Protein AF-0000000083258224 (afdb_homodimer)

Organism: NCBI:txid94136

Secondary structure (DSSP, 8-state):
-EEEE--GGGHHHHHHHHHHHHHH-SS-SSPTTTS---HHHHHHHHHHHHT-TT-EEEEEEETTEEEEEEEEEE-SSGGGTTEEEEEEEE-GGGTTSSHHHHHHHHHHHHHHHTT--EEEEEEETT-HHHHHHHHHTT-EEEEEEEEEEEETTEEEEEEEEEEE-/-EEEE--GGGHHHHHHHHHHHHHH-SS-SSPTTTS---HHHHHHHHHHHHT-TT-EEEEEEETTEEEEEEEEEE-SSGGGTTEEEEEEEE-GGGTTSSHHHHHHHHHHHHHHHTT--EEEEEEETT-HHHHHHHHHTT-EEEEEEEEEEEETTEEEEEEEEEEE-

Solvent-accessible surface area (backbone atoms only — not comparable to full-atom values): 17456 Å² total; per-residue (Å²): 121,48,75,44,71,66,52,78,87,40,19,57,61,48,43,51,41,53,51,50,29,29,58,69,40,90,74,49,68,47,53,64,82,64,67,84,81,45,50,71,56,32,40,54,47,53,51,56,30,68,71,33,77,44,28,42,45,37,34,29,29,49,97,90,32,73,46,31,38,36,41,34,46,32,37,90,34,88,26,25,38,38,28,24,43,48,49,77,46,56,33,76,91,54,59,93,67,52,52,70,59,49,53,52,52,52,46,51,56,50,31,60,76,45,60,37,40,29,42,32,38,73,43,47,63,83,42,51,71,60,52,51,50,41,44,73,72,59,33,42,79,38,29,51,39,73,57,51,31,47,55,95,89,35,69,39,42,24,31,34,33,35,32,79,103,121,49,76,44,71,66,53,78,88,40,21,57,61,47,45,51,42,53,52,52,29,28,56,70,39,89,73,50,68,46,54,66,81,64,67,87,80,44,51,72,56,32,39,54,48,53,51,57,30,68,72,34,78,43,28,41,44,38,33,30,29,50,98,91,34,75,47,30,40,34,41,34,47,32,38,89,34,86,26,25,36,38,27,24,44,47,49,76,46,55,33,74,92,54,59,94,68,54,53,68,59,51,53,52,53,51,46,51,56,50,30,60,74,45,59,37,40,29,41,30,39,71,44,47,65,82,42,52,69,60,52,51,51,42,44,75,73,59,34,41,79,37,29,51,40,73,57,51,30,48,56,98,90,35,68,36,44,23,31,34,32,34,31,78,102

pLDDT: mean 95.84, std 4.37, range [76.38, 98.94]

Foldseek 3Di:
DDKDFDDLVCLVLVLVQVLQQQDVDQWDADHRPRDDRDSVVSSVVQVVQVVQLLWTKMFDDDPRHTFKIKTWAADDDPVTRLETEMDITGRPVCPPVCPLVVRVVVVVVSSVVSNRFKYKYKTFPPPVSVVVSCVVSAKDFPDKAWQPDQGPRDRTIITIIMHGD/DDKDFDDLVCLVLVLVQVLQQQDVDQWDADHRPRDDRDSVVSSVVQVVQVVQLLWTKMFDDDPNHTFKIKTWAADDDPVTRLETEMDITGRPVCPPVCPLVVRVVVVVVSSVVSNRFKYKYKTFPPPVSVVVSCVVSAKDFPDKAWQPDQGPRDRTIITIIMHGD

Radius of gyration: 20.53 Å; Cα contacts (8 Å, |Δi|>4): 657; chains: 2; bounding box: 42×62×48 Å

Structure (mmCIF, N/CA/C/O backbone):
data_AF-0000000083258224-model_v1
#
loop_
_entity.id
_entity.type
_entity.pdbx_description
1 polymer N-acetyltransferase
#
loop_
_atom_site.group_PDB
_atom_site.id
_atom_site.type_symbol
_atom_site.label_atom_id
_atom_site.label_alt_id
_atom_site.label_comp_id
_atom_site.label_asym_id
_atom_site.label_entity_id
_atom_site.label_seq_id
_atom_site.pdbx_PDB_ins_code
_atom_site.Cartn_x
_atom_site.Cartn_y
_atom_site.Cartn_z
_atom_site.occupancy
_atom_site.B_iso_or_equiv
_atom_site.auth_seq_id
_atom_site.auth_comp_id
_atom_site.auth_asym_id
_atom_site.auth_atom_id
_atom_site.pdbx_PDB_model_num
ATOM 1 N N . MET A 1 1 ? -7.789 28.359 14.516 1 90.31 1 MET A N 1
ATOM 2 C CA . MET A 1 1 ? -7.523 27.203 13.656 1 90.31 1 MET A CA 1
ATOM 3 C C . MET A 1 1 ? -8.828 26.578 13.164 1 90.31 1 MET A C 1
ATOM 5 O O . MET A 1 1 ? -9.734 26.328 13.961 1 90.31 1 MET A O 1
ATOM 9 N N . ASN A 1 2 ? -9.031 26.469 11.891 1 95.75 2 ASN A N 1
ATOM 10 C CA . ASN A 1 2 ? -10.203 25.875 11.258 1 95.75 2 ASN A CA 1
ATOM 11 C C . ASN A 1 2 ? -9.836 24.609 10.484 1 95.75 2 ASN A C 1
ATOM 13 O O . ASN A 1 2 ? -8.906 24.609 9.68 1 95.75 2 ASN A O 1
ATOM 17 N N . ILE A 1 3 ? -10.516 23.516 10.789 1 98.12 3 ILE A N 1
ATOM 18 C CA . ILE A 1 3 ? -10.32 22.266 10.062 1 98.12 3 ILE A CA 1
ATOM 19 C C . ILE A 1 3 ? -11.578 21.938 9.25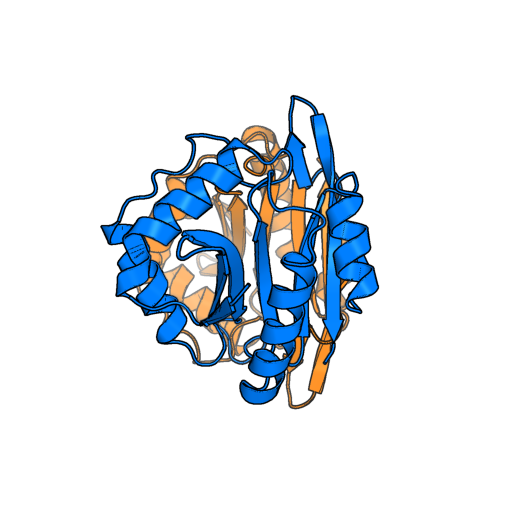 1 98.12 3 ILE A C 1
ATOM 21 O O . ILE A 1 3 ? -12.688 21.969 9.781 1 98.12 3 ILE A O 1
ATOM 25 N N . ARG A 1 4 ? -11.375 21.625 8.039 1 97.75 4 ARG A N 1
ATOM 26 C CA . ARG A 1 4 ? -12.5 21.359 7.145 1 97.75 4 ARG A CA 1
ATOM 27 C C . ARG A 1 4 ? -12.086 20.469 5.988 1 97.75 4 ARG A C 1
ATOM 29 O O . ARG A 1 4 ? -10.891 20.25 5.754 1 97.75 4 ARG A O 1
ATOM 36 N N . GLU A 1 5 ? -13.086 19.953 5.289 1 97.69 5 GLU A N 1
ATOM 37 C CA . GLU A 1 5 ? -12.828 19.25 4.035 1 97.69 5 GLU A CA 1
ATOM 38 C C . GLU A 1 5 ? -12.328 20.203 2.959 1 97.69 5 GLU A C 1
ATOM 40 O O . GLU A 1 5 ? -12.727 21.375 2.932 1 97.69 5 GLU A O 1
ATOM 45 N N . VAL A 1 6 ? -11.555 19.734 2.086 1 97.81 6 VAL A N 1
ATOM 46 C CA . VAL A 1 6 ? -10.945 20.516 1.013 1 97.81 6 VAL A CA 1
ATOM 47 C C . VAL A 1 6 ? -12.023 20.953 0.017 1 97.81 6 VAL A C 1
ATOM 49 O O . VAL A 1 6 ? -13.039 20.266 -0.142 1 97.81 6 VAL A O 1
ATOM 52 N N . HIS A 1 7 ? -11.844 22.094 -0.574 1 95.88 7 HIS A N 1
ATOM 53 C CA . HIS A 1 7 ? -12.617 22.547 -1.728 1 95.88 7 HIS A CA 1
ATOM 54 C C . HIS A 1 7 ? -11.75 22.594 -2.982 1 95.88 7 HIS A C 1
ATOM 56 O O . HIS A 1 7 ? -10.523 22.703 -2.893 1 95.88 7 HIS A O 1
ATOM 62 N N . LEU A 1 8 ? -12.43 22.516 -4.121 1 95.19 8 LEU A N 1
ATOM 63 C CA . LEU A 1 8 ? -11.688 22.594 -5.375 1 95.19 8 LEU A CA 1
ATOM 64 C C . LEU A 1 8 ? -10.891 23.891 -5.457 1 95.19 8 LEU A C 1
ATOM 66 O O . LEU A 1 8 ? -9.805 23.922 -6.039 1 95.19 8 LEU A O 1
ATOM 70 N N . SER A 1 9 ? -11.398 24.922 -4.871 1 95.06 9 SER A N 1
ATOM 71 C CA . SER A 1 9 ? -10.75 26.234 -4.906 1 95.06 9 SER A CA 1
ATOM 72 C C . SER A 1 9 ? -9.469 26.234 -4.078 1 95.06 9 SER A C 1
ATOM 74 O O . SER A 1 9 ? -8.664 27.156 -4.172 1 95.06 9 SER A O 1
ATOM 76 N N . ASP A 1 10 ? -9.227 25.156 -3.256 1 96.44 10 ASP A N 1
ATOM 77 C CA . ASP A 1 10 ? -8.031 25.062 -2.426 1 96.44 10 ASP A CA 1
ATOM 78 C C . ASP A 1 10 ? -6.863 24.469 -3.213 1 96.44 10 ASP A C 1
ATOM 80 O O . ASP A 1 10 ? -5.75 24.359 -2.695 1 96.44 10 ASP A O 1
ATOM 84 N N . ALA A 1 11 ? -7.07 24.094 -4.473 1 96.25 11 ALA A N 1
ATOM 85 C CA . ALA A 1 11 ? -6.129 23.266 -5.223 1 96.25 11 ALA A CA 1
ATOM 86 C C . ALA A 1 11 ? -4.742 23.891 -5.242 1 96.25 11 ALA A C 1
ATOM 88 O O . ALA A 1 11 ? -3.748 23.234 -4.934 1 96.25 11 ALA A O 1
ATOM 89 N N . LYS A 1 12 ? -4.656 25.156 -5.566 1 95.38 12 LYS A N 1
ATOM 90 C CA . LYS A 1 12 ? -3.365 25.828 -5.645 1 95.38 12 LYS A CA 1
ATOM 91 C C . LYS A 1 12 ? -2.693 25.891 -4.277 1 95.38 12 LYS A C 1
ATOM 93 O O . LYS A 1 12 ? -1.514 25.562 -4.145 1 95.38 12 LYS A O 1
ATOM 98 N N . ASP A 1 13 ? -3.41 26.297 -3.277 1 96.38 13 ASP A N 1
ATOM 99 C CA . ASP A 1 13 ? -2.867 26.422 -1.928 1 96.38 13 ASP A CA 1
ATOM 100 C C . ASP A 1 13 ? -2.455 25.062 -1.375 1 96.38 13 ASP A C 1
ATOM 102 O O . ASP A 1 13 ? -1.439 24.953 -0.685 1 96.38 13 ASP A O 1
ATOM 106 N N . LEU A 1 14 ? -3.254 24.094 -1.68 1 96.44 14 LEU A N 1
ATOM 107 C CA . LEU A 1 14 ? -2.93 22.75 -1.229 1 96.44 14 LEU A CA 1
ATOM 108 C C . LEU A 1 14 ? -1.657 22.25 -1.9 1 96.44 14 LEU A C 1
ATOM 110 O O . LEU A 1 14 ? -0.805 21.641 -1.248 1 96.44 14 LEU A O 1
ATOM 114 N N . SER A 1 15 ? -1.572 22.453 -3.24 1 94.62 15 SER A N 1
ATOM 115 C CA . SER A 1 15 ? -0.365 22.078 -3.963 1 94.62 15 SER A CA 1
ATOM 116 C C . SER A 1 15 ? 0.877 22.703 -3.336 1 94.62 15 SER A C 1
ATOM 118 O O . SER A 1 15 ? 1.877 22.016 -3.109 1 94.62 15 SER A O 1
ATOM 120 N N . THR A 1 16 ? 0.798 23.969 -3.008 1 94.19 16 THR A N 1
ATOM 121 C CA . THR A 1 16 ? 1.898 24.688 -2.377 1 94.19 16 THR A CA 1
ATOM 122 C C . THR A 1 16 ? 2.201 24.109 -0.997 1 94.19 16 THR A C 1
ATOM 124 O O . THR A 1 16 ? 3.365 23.906 -0.647 1 94.19 16 THR A O 1
ATOM 127 N N . LEU A 1 17 ? 1.201 23.891 -0.237 1 95.81 17 LEU A N 1
ATOM 128 C CA . LEU A 1 17 ? 1.355 23.344 1.106 1 95.81 17 LEU A CA 1
ATOM 129 C C . LEU A 1 17 ? 2.064 22 1.065 1 95.81 17 LEU A C 1
ATOM 131 O O . LEU A 1 17 ? 3.018 21.766 1.813 1 95.81 17 LEU A O 1
ATOM 135 N N . ILE A 1 18 ? 1.627 21.078 0.221 1 95.12 18 ILE A N 1
ATOM 136 C CA . ILE A 1 18 ? 2.205 19.75 0.118 1 95.12 18 ILE A CA 1
ATOM 137 C C . ILE A 1 18 ? 3.682 19.844 -0.257 1 95.12 18 ILE A C 1
ATOM 139 O O . ILE A 1 18 ? 4.527 19.172 0.334 1 95.12 18 ILE A O 1
ATOM 143 N N . GLN A 1 19 ? 3.959 20.703 -1.173 1 93.38 19 GLN A N 1
ATOM 144 C CA . GLN A 1 19 ? 5.344 20.906 -1.582 1 93.38 19 GLN A CA 1
ATOM 145 C C . GLN A 1 19 ? 6.188 21.422 -0.416 1 93.38 19 GLN A C 1
ATOM 147 O O . GLN A 1 19 ? 7.301 20.938 -0.198 1 93.38 19 GLN A O 1
ATOM 152 N N . LEU A 1 20 ? 5.703 22.359 0.305 1 93.81 20 LEU A N 1
ATOM 153 C CA . LEU A 1 20 ? 6.43 22.938 1.429 1 93.81 20 LEU A CA 1
ATOM 154 C C . LEU A 1 20 ? 6.637 21.906 2.535 1 93.81 20 LEU A C 1
ATOM 156 O O . LEU A 1 20 ? 7.699 21.875 3.158 1 93.81 20 LEU A O 1
ATOM 160 N N . VAL A 1 21 ? 5.652 21.156 2.76 1 94.88 21 VAL A N 1
ATOM 161 C CA . VAL A 1 21 ? 5.758 20.109 3.766 1 94.88 21 VAL A CA 1
ATOM 162 C C . VAL A 1 21 ? 6.812 19.094 3.34 1 94.88 21 VAL A C 1
ATOM 164 O O . VAL A 1 21 ? 7.668 18.703 4.141 1 94.88 21 VAL A O 1
ATOM 167 N N . ASP A 1 22 ? 6.77 18.625 2.074 1 91.94 22 ASP A N 1
ATOM 168 C CA . ASP A 1 22 ? 7.773 17.703 1.553 1 91.94 22 ASP A CA 1
ATOM 169 C C . ASP A 1 22 ? 9.18 18.281 1.724 1 91.94 22 ASP A C 1
ATOM 171 O O . ASP A 1 22 ? 10.117 17.547 2.074 1 91.94 22 ASP A O 1
ATOM 175 N N . GLU A 1 23 ? 9.305 19.516 1.54 1 90.62 23 GLU A N 1
ATOM 176 C CA . GLU A 1 23 ? 10.609 20.172 1.566 1 90.62 23 GLU A CA 1
ATOM 177 C C . GLU A 1 23 ? 11.117 20.328 2.996 1 90.62 23 GLU A C 1
ATOM 179 O O . GLU A 1 23 ? 12.32 20.297 3.242 1 90.62 23 GLU A O 1
ATOM 184 N N . SER A 1 24 ? 10.227 20.453 3.846 1 89.06 24 SER A N 1
ATOM 185 C CA . SER A 1 24 ? 10.648 20.812 5.195 1 89.06 24 SER A CA 1
ATOM 186 C C . SER A 1 24 ? 10.602 19.609 6.129 1 89.06 24 SER A C 1
ATOM 188 O O . SER A 1 24 ? 11.023 19.688 7.281 1 89.06 24 SER A O 1
ATOM 190 N N . SER A 1 25 ? 10.07 18.578 5.672 1 87.69 25 SER A N 1
ATOM 191 C CA . SER A 1 25 ? 9.93 17.391 6.52 1 87.69 25 SER A CA 1
ATOM 192 C C . SER A 1 25 ? 11 16.359 6.195 1 87.69 25 SER A C 1
ATOM 194 O O . SER A 1 25 ? 11.266 16.078 5.027 1 87.69 25 SER A O 1
ATOM 196 N N . GLU A 1 26 ? 11.539 15.758 7.238 1 88.94 26 GLU A N 1
ATOM 197 C CA . GLU A 1 26 ? 12.578 14.742 7.102 1 88.94 26 GLU A CA 1
ATOM 198 C C . GLU A 1 26 ? 11.984 13.375 6.777 1 88.94 26 GLU A C 1
ATOM 200 O O . GLU A 1 26 ? 12.648 12.523 6.188 1 88.94 26 GLU A O 1
ATOM 205 N N . TYR A 1 27 ? 10.742 13.203 7.051 1 92.06 27 TYR A N 1
ATOM 206 C CA . TYR A 1 27 ? 10.258 11.828 7.098 1 92.06 27 TYR A CA 1
ATOM 207 C C . TYR A 1 27 ? 9.172 11.594 6.055 1 92.06 27 TYR A C 1
ATOM 209 O O . TYR A 1 27 ? 8.594 10.508 5.984 1 92.06 27 TYR A O 1
ATOM 217 N N . MET A 1 28 ? 8.938 12.641 5.266 1 94.06 28 MET A N 1
ATOM 218 C CA . MET A 1 28 ? 7.969 12.422 4.199 1 94.06 28 MET A CA 1
ATOM 219 C C . MET A 1 28 ? 8.539 11.5 3.125 1 94.06 28 MET 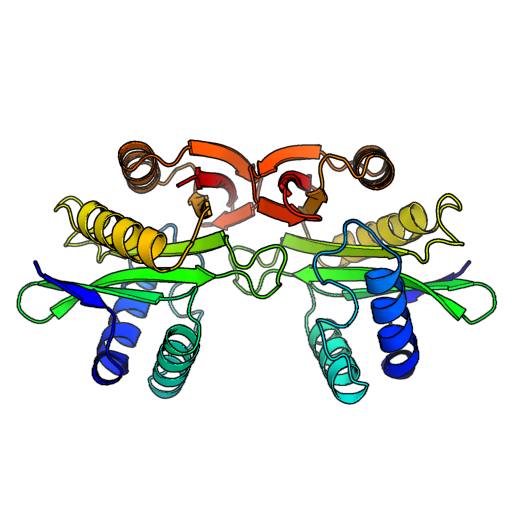A C 1
ATOM 221 O O . MET A 1 28 ? 9.758 11.406 2.961 1 94.06 28 MET A O 1
ATOM 225 N N . LEU A 1 29 ? 7.711 10.867 2.369 1 95.38 29 LEU A N 1
ATOM 226 C CA . LEU A 1 29 ? 8.102 9.867 1.384 1 95.38 29 LEU A CA 1
ATOM 227 C C . LEU A 1 29 ? 8.883 10.508 0.238 1 95.38 29 LEU A C 1
ATOM 229 O O . LEU A 1 29 ? 9.914 9.984 -0.188 1 95.38 29 LEU A O 1
ATOM 233 N N . TRP A 1 30 ? 8.359 11.617 -0.26 1 94.25 30 TRP A N 1
ATOM 234 C CA . TRP A 1 30 ? 8.938 12.258 -1.437 1 94.25 30 TRP A CA 1
ATOM 235 C C . TRP A 1 30 ? 10.031 13.242 -1.037 1 94.25 30 TRP A C 1
ATOM 237 O O . TRP A 1 30 ? 9.828 14.078 -0.157 1 94.25 30 TRP A O 1
ATOM 247 N N . GLU A 1 31 ? 11.086 13.148 -1.697 1 92.25 31 GLU A N 1
ATOM 248 C CA . GLU A 1 31 ? 12.148 14.117 -1.474 1 92.25 31 GLU A CA 1
ATOM 249 C C . GLU A 1 31 ? 11.805 15.469 -2.105 1 92.25 31 GLU A C 1
ATOM 251 O O . GLU A 1 31 ? 11.008 15.531 -3.043 1 92.25 31 GLU A O 1
ATOM 256 N N . PRO A 1 32 ? 12.453 16.484 -1.53 1 87.25 32 PRO A N 1
ATOM 257 C CA . PRO A 1 32 ? 12.211 17.797 -2.123 1 87.25 32 PRO A CA 1
ATOM 258 C C . PRO A 1 32 ? 12.453 17.828 -3.629 1 87.25 32 PRO A C 1
ATOM 260 O O . PRO A 1 32 ? 13.492 17.344 -4.098 1 87.25 32 PRO A O 1
ATOM 263 N N . GLY A 1 33 ? 11.438 18.297 -4.336 1 85.56 33 GLY A N 1
ATOM 264 C CA . GLY A 1 33 ? 11.602 18.484 -5.77 1 85.56 33 GLY A CA 1
ATOM 265 C C . GLY A 1 33 ? 11.367 17.219 -6.562 1 85.56 33 GLY A C 1
ATOM 266 O O . GLY A 1 33 ? 11.414 17.234 -7.793 1 85.56 33 GLY A O 1
ATOM 267 N N . GLU A 1 34 ? 11.148 16.172 -5.902 1 90.12 34 GLU A N 1
ATOM 268 C CA . GLU A 1 34 ? 11 14.891 -6.594 1 90.12 34 GLU A CA 1
ATOM 269 C C . GLU A 1 34 ? 9.688 14.836 -7.379 1 90.12 34 GLU A C 1
ATOM 271 O O . GLU A 1 34 ? 9.672 14.422 -8.539 1 90.12 34 GLU A O 1
ATOM 276 N N . ARG A 1 35 ? 8.633 15.195 -6.66 1 83.06 35 ARG A N 1
ATOM 277 C CA . ARG A 1 35 ? 7.34 15.156 -7.336 1 83.06 35 ARG A CA 1
ATOM 278 C C . ARG A 1 35 ? 7.004 16.5 -7.961 1 83.06 35 ARG A C 1
ATOM 280 O O . ARG A 1 35 ? 7.289 17.547 -7.375 1 83.06 35 ARG A O 1
ATOM 287 N N . LYS A 1 36 ? 6.629 16.406 -9.242 1 76.5 36 LYS A N 1
ATOM 288 C CA . LYS A 1 36 ? 6.121 17.625 -9.875 1 76.5 36 LYS A CA 1
ATOM 289 C C . LYS A 1 36 ? 4.641 17.828 -9.57 1 76.5 36 LYS A C 1
ATOM 291 O O . LYS A 1 36 ? 3.787 17.141 -10.133 1 76.5 36 LYS A O 1
ATOM 296 N N . ILE A 1 37 ? 4.41 18.672 -8.609 1 77.81 37 ILE A N 1
ATOM 297 C CA . ILE A 1 37 ? 3.023 18.953 -8.25 1 77.81 37 ILE A CA 1
ATOM 298 C C . ILE A 1 37 ? 2.541 20.203 -8.977 1 77.81 37 ILE A C 1
ATOM 300 O O . ILE A 1 37 ? 3.162 21.266 -8.867 1 77.81 37 ILE A O 1
ATOM 304 N N . SER A 1 38 ? 1.645 19.953 -9.945 1 79.06 38 SER A N 1
ATOM 305 C CA . SER A 1 38 ? 1.024 21.078 -10.625 1 79.06 38 SER A CA 1
ATOM 306 C C . SER A 1 38 ? -0.42 21.281 -10.18 1 79.06 38 SER A C 1
ATOM 308 O O . SER A 1 38 ? -1.033 20.359 -9.633 1 79.06 38 SER A O 1
ATOM 310 N N . GLN A 1 39 ? -0.851 22.453 -10.375 1 80.69 39 G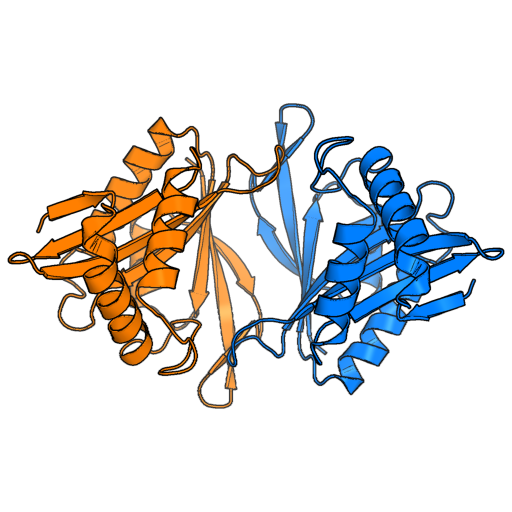LN A N 1
ATOM 311 C CA . GLN A 1 39 ? -2.223 22.781 -10 1 80.69 39 GLN A CA 1
ATOM 312 C C . GLN A 1 39 ? -3.217 21.844 -10.68 1 80.69 39 GLN A C 1
ATOM 314 O O . GLN A 1 39 ? -4.168 21.375 -10.055 1 80.69 39 GLN A O 1
ATOM 319 N N . ASP A 1 40 ? -3.047 21.609 -11.969 1 81.31 40 ASP A N 1
ATOM 320 C CA . ASP A 1 40 ? -3.947 20.734 -12.719 1 81.31 40 ASP A CA 1
ATOM 321 C C . ASP A 1 40 ? -3.963 19.328 -12.125 1 81.31 40 ASP A C 1
ATOM 323 O O . ASP A 1 40 ? -5.027 18.734 -11.945 1 81.31 40 ASP A O 1
ATOM 327 N N . HIS A 1 41 ? -2.932 18.938 -11.703 1 85.19 41 HIS A N 1
ATOM 328 C CA . HIS A 1 41 ? -2.814 17.609 -11.086 1 85.19 41 HIS A CA 1
ATOM 329 C C . HIS A 1 41 ? -3.5 17.578 -9.727 1 85.19 41 HIS A C 1
ATOM 331 O O . HIS A 1 41 ? -4.168 16.609 -9.383 1 85.19 41 HIS A O 1
ATOM 337 N N . GLN A 1 42 ? -3.365 18.703 -9.133 1 87.06 42 GLN A N 1
ATOM 338 C CA . GLN A 1 42 ? -3.953 18.781 -7.797 1 87.06 42 GLN A CA 1
ATOM 339 C C . GLN A 1 42 ? -5.477 18.844 -7.867 1 87.06 42 GLN A C 1
ATOM 341 O O . GLN A 1 42 ? -6.168 18.281 -7.016 1 87.06 42 GLN A O 1
ATOM 346 N N . GLU A 1 43 ? -5.977 19.547 -8.797 1 90.88 43 GLU A N 1
ATOM 347 C CA . GLU A 1 43 ? -7.422 19.594 -8.992 1 90.88 43 GLU A CA 1
ATOM 348 C C . GLU A 1 43 ? -7.973 18.188 -9.273 1 90.88 43 GLU A C 1
ATOM 350 O O . GLU A 1 43 ? -8.992 17.797 -8.703 1 90.88 43 GLU A O 1
ATOM 355 N N . LYS A 1 44 ? -7.324 17.516 -10.117 1 91.94 44 LYS A N 1
ATOM 356 C CA . LYS A 1 44 ? -7.746 16.156 -10.445 1 91.94 44 LYS A CA 1
ATOM 357 C C . LYS A 1 44 ? -7.664 15.25 -9.227 1 91.94 44 LYS A C 1
ATOM 359 O O . LYS A 1 44 ? -8.523 14.383 -9.031 1 91.94 44 LYS A O 1
ATOM 364 N N . MET A 1 45 ? -6.652 15.523 -8.492 1 92.38 45 MET A N 1
ATOM 365 C CA . MET A 1 45 ? -6.512 14.758 -7.258 1 92.38 45 MET A CA 1
ATOM 366 C C . MET A 1 45 ? -7.684 15.016 -6.316 1 92.38 45 MET A C 1
ATOM 368 O O . MET A 1 45 ? -8.32 14.07 -5.844 1 92.38 45 MET A O 1
ATOM 372 N N . ILE A 1 46 ? -7.945 16.281 -6.09 1 95.19 46 ILE A N 1
ATOM 373 C CA . ILE A 1 46 ? -9.039 16.641 -5.199 1 95.19 46 ILE A CA 1
ATOM 374 C C . ILE A 1 46 ? -10.344 16.031 -5.703 1 95.19 46 ILE A C 1
ATOM 376 O O . ILE A 1 46 ? -11.094 15.438 -4.93 1 95.19 46 ILE A O 1
ATOM 380 N N . GLU A 1 47 ? -10.57 16.094 -6.965 1 94.94 47 GLU A N 1
ATOM 381 C CA . GLU A 1 47 ? -11.789 15.539 -7.555 1 94.94 47 GLU A CA 1
ATOM 382 C C . GLU A 1 47 ? -11.875 14.031 -7.328 1 94.94 47 GLU A C 1
ATOM 384 O O . GLU A 1 47 ? -12.938 13.516 -6.98 1 94.94 47 GLU A O 1
ATOM 389 N N . SER A 1 48 ? -10.789 13.414 -7.555 1 95.38 48 SER A N 1
ATOM 390 C CA . SER A 1 48 ? -10.766 11.969 -7.402 1 95.38 48 SER A CA 1
ATOM 391 C C . SER A 1 48 ? -11.078 11.555 -5.969 1 95.38 48 SER A C 1
ATOM 393 O O . SER A 1 48 ? -11.727 10.531 -5.742 1 95.38 48 SER A O 1
ATOM 395 N N . PHE A 1 49 ? -10.586 12.266 -5.062 1 96 49 PHE A N 1
ATOM 396 C CA . PHE A 1 49 ? -10.867 11.984 -3.658 1 96 49 PHE A CA 1
ATOM 397 C C . PHE A 1 49 ? -12.336 12.242 -3.338 1 96 49 PHE A C 1
ATOM 399 O O . PHE A 1 49 ? -12.984 11.43 -2.67 1 96 49 PHE A O 1
ATOM 406 N N . LEU A 1 50 ? -12.805 13.32 -3.791 1 91.38 50 LEU A N 1
ATOM 407 C CA . LEU A 1 50 ? -14.156 13.75 -3.453 1 91.38 50 LEU A CA 1
ATOM 408 C C . LEU A 1 50 ? -15.195 12.852 -4.121 1 91.38 50 LEU A C 1
ATOM 410 O O . LEU A 1 50 ? -16.344 12.805 -3.693 1 91.38 50 LEU A O 1
ATOM 414 N N . GLU A 1 51 ? -14.82 12.133 -5.125 1 94.19 51 GLU A N 1
ATOM 415 C CA . GLU A 1 51 ? -15.719 11.227 -5.84 1 94.19 51 GLU A CA 1
ATOM 416 C C . GLU A 1 51 ? -15.891 9.914 -5.09 1 94.19 51 GLU A C 1
ATOM 418 O O . GLU A 1 51 ? -16.812 9.141 -5.379 1 94.19 51 GLU A O 1
ATOM 423 N N . LYS A 1 52 ? -15.078 9.656 -4.199 1 95.94 52 LYS A N 1
ATOM 424 C CA . LYS A 1 52 ? -15.117 8.398 -3.457 1 95.94 52 LYS A CA 1
ATOM 425 C C . LYS A 1 52 ? -15.695 8.602 -2.061 1 95.94 52 LYS A C 1
ATOM 427 O O . LYS A 1 52 ? -15.203 9.438 -1.294 1 95.94 52 LYS A O 1
ATOM 432 N N . ALA A 1 53 ? -16.609 7.809 -1.74 1 96.69 53 ALA A N 1
ATOM 433 C CA . ALA A 1 53 ? -17.266 7.93 -0.445 1 96.69 53 ALA A CA 1
ATOM 434 C C . ALA A 1 53 ? -16.312 7.57 0.695 1 96.69 53 ALA A C 1
ATOM 436 O O . ALA A 1 53 ? -16.516 8.008 1.833 1 96.69 53 ALA A O 1
ATOM 437 N N . ASN A 1 54 ? -15.305 6.781 0.375 1 98.44 54 ASN A N 1
ATOM 438 C CA . ASN A 1 54 ? -14.422 6.293 1.429 1 98.44 54 ASN A CA 1
ATOM 439 C C . ASN A 1 54 ? -13.062 6.992 1.391 1 98.44 54 ASN A C 1
ATOM 441 O O . ASN A 1 54 ? -12.062 6.426 1.825 1 98.44 54 ASN A O 1
ATOM 445 N N . SER A 1 55 ? -12.992 8.148 0.831 1 98.69 55 SER A N 1
ATOM 446 C CA . SER A 1 55 ? -11.781 8.969 0.785 1 98.69 55 SER A CA 1
ATOM 447 C C . SER A 1 55 ? -12.094 10.438 1.063 1 98.69 55 SER A C 1
ATOM 449 O O . SER A 1 55 ? -13.219 10.891 0.83 1 98.69 55 SER A O 1
ATOM 451 N N . THR A 1 56 ? -11.078 11.141 1.556 1 98.5 56 THR A N 1
ATOM 452 C CA . THR A 1 56 ? -11.281 12.562 1.799 1 98.5 56 THR A CA 1
ATOM 453 C C . THR A 1 56 ? -9.945 13.289 1.939 1 98.5 56 THR A C 1
ATOM 455 O O . THR A 1 56 ? -8.906 12.648 2.094 1 98.5 56 THR A O 1
ATOM 458 N N . ILE A 1 57 ? -10.031 14.547 1.829 1 98.69 57 ILE A N 1
ATOM 459 C CA . ILE A 1 57 ? -8.938 15.469 2.141 1 98.69 57 ILE A CA 1
ATOM 460 C C . ILE A 1 57 ? -9.414 16.5 3.152 1 98.69 57 ILE A C 1
ATOM 462 O O . ILE A 1 57 ? -10.383 17.234 2.904 1 98.69 57 ILE A O 1
ATOM 466 N N . LEU A 1 58 ? -8.742 16.516 4.238 1 98.75 58 LEU A N 1
ATOM 467 C CA . LEU A 1 58 ? -8.969 17.562 5.242 1 98.75 58 LEU A CA 1
ATOM 468 C C . LEU A 1 58 ? -7.828 18.562 5.258 1 98.75 58 LEU A C 1
ATOM 470 O O . LEU A 1 58 ? -6.664 18.188 5.082 1 98.75 58 LEU A O 1
ATOM 474 N N . VAL A 1 59 ? -8.203 19.828 5.527 1 98.69 59 VAL A N 1
ATOM 475 C CA . VAL A 1 59 ? -7.18 20.875 5.609 1 98.69 59 VAL A CA 1
ATOM 476 C C . VAL A 1 59 ? -7.367 21.688 6.891 1 98.69 59 VAL A C 1
ATOM 478 O O . VAL A 1 59 ? -8.484 21.812 7.395 1 98.69 59 VAL A O 1
ATOM 481 N N . ALA A 1 60 ? -6.262 22.094 7.43 1 98.69 60 ALA A N 1
ATOM 482 C CA . ALA A 1 60 ? -6.23 23 8.562 1 98.69 60 ALA A CA 1
ATOM 483 C C . ALA A 1 60 ? -5.805 24.406 8.133 1 98.69 60 ALA A C 1
ATOM 485 O O . ALA A 1 60 ? -4.801 24.562 7.434 1 98.69 60 ALA A O 1
ATOM 486 N N . GLU A 1 61 ? -6.531 25.359 8.555 1 97.81 61 GLU A N 1
ATOM 487 C CA . GLU A 1 61 ? -6.293 26.75 8.195 1 97.81 61 GLU A CA 1
ATOM 488 C C . GLU A 1 61 ? -6.059 27.609 9.438 1 97.81 61 GLU A C 1
ATOM 490 O O . GLU A 1 61 ? -6.766 27.469 10.438 1 97.81 61 GLU A O 1
ATOM 495 N N . VAL A 1 62 ? -5.004 28.406 9.383 1 96.56 62 VAL A N 1
ATOM 496 C CA . VAL A 1 62 ? -4.715 29.422 10.375 1 96.56 62 VAL A CA 1
ATOM 497 C C . VAL A 1 62 ? -4.531 30.781 9.688 1 96.56 62 VAL A C 1
ATOM 499 O O . VAL A 1 62 ? -3.699 30.906 8.781 1 96.56 62 VAL A O 1
ATOM 502 N N . ASP A 1 63 ? -5.301 31.812 10.086 1 94.75 63 ASP A N 1
ATOM 503 C CA . ASP A 1 63 ? -5.23 33.156 9.5 1 94.75 63 ASP A CA 1
ATOM 504 C C . ASP A 1 63 ? -5.363 33.094 7.98 1 94.75 63 ASP A C 1
ATOM 506 O O . ASP A 1 63 ? -4.531 33.656 7.258 1 94.75 63 ASP A O 1
ATOM 510 N N . ASP A 1 64 ? -6.215 32.219 7.434 1 93.19 64 ASP A N 1
ATOM 511 C CA . ASP A 1 64 ? -6.613 32.094 6.035 1 93.19 64 ASP A CA 1
ATOM 512 C C . ASP A 1 64 ? -5.5 31.453 5.203 1 93.19 64 ASP A C 1
ATOM 514 O O . ASP A 1 64 ? -5.453 31.625 3.984 1 93.19 64 ASP A O 1
ATOM 518 N N . GLU A 1 65 ? -4.668 30.812 5.902 1 96.31 65 GLU A N 1
ATOM 519 C CA . GLU A 1 65 ? -3.605 30.078 5.23 1 96.31 65 GLU A CA 1
ATOM 520 C C . GLU A 1 65 ? -3.672 28.594 5.574 1 96.31 65 GLU A C 1
ATOM 522 O O . GLU A 1 65 ? -3.877 28.219 6.734 1 96.31 65 GLU A O 1
ATOM 527 N N . LEU A 1 66 ? -3.531 27.781 4.539 1 98.12 66 LEU A N 1
ATOM 528 C CA . LEU A 1 66 ? -3.449 26.344 4.805 1 98.12 66 LEU A CA 1
ATOM 529 C C . LEU A 1 66 ? -2.113 25.984 5.445 1 98.12 66 LEU A C 1
ATOM 531 O O . LEU A 1 66 ? -1.055 26.344 4.922 1 98.12 66 LEU A O 1
ATOM 535 N N . VAL A 1 67 ? -2.148 25.266 6.602 1 98.12 67 VAL A N 1
ATOM 536 C CA . VAL A 1 67 ? -0.908 25 7.324 1 98.12 67 VAL A CA 1
ATOM 537 C C . VAL A 1 67 ? -0.774 23.5 7.582 1 98.12 67 VAL A C 1
ATOM 539 O O . VAL A 1 67 ? 0.262 23.031 8.062 1 98.12 67 VAL A O 1
ATOM 542 N N . GLY A 1 68 ? -1.753 22.719 7.312 1 98.31 68 GLY A N 1
ATOM 543 C CA . GLY A 1 68 ? -1.748 21.266 7.453 1 98.31 68 GLY A CA 1
ATOM 544 C C . GLY A 1 68 ? -2.787 20.578 6.59 1 98.31 68 GLY A C 1
ATOM 545 O O . GLY A 1 68 ? -3.729 21.219 6.113 1 98.31 68 GLY A O 1
ATOM 546 N N . TYR A 1 69 ? -2.529 19.312 6.312 1 98.56 69 TYR A N 1
ATOM 547 C CA . TYR A 1 69 ? -3.475 18.531 5.535 1 98.56 69 TYR A CA 1
ATOM 548 C C . TYR A 1 69 ? -3.455 17.062 5.98 1 98.56 69 TYR A C 1
ATOM 550 O O . TYR A 1 69 ? -2.504 16.625 6.625 1 98.56 69 TYR A O 1
ATOM 558 N N . LEU A 1 70 ? -4.5 16.391 5.707 1 98.75 70 LEU A N 1
ATOM 559 C CA . LEU A 1 70 ? -4.625 14.953 5.895 1 98.75 70 LEU A CA 1
ATOM 560 C C . LEU A 1 70 ? -5.355 14.312 4.719 1 98.75 70 LEU A C 1
ATOM 562 O O . LEU A 1 70 ? -6.457 14.742 4.359 1 98.75 70 LEU A O 1
ATOM 566 N N . LEU A 1 71 ? -4.688 13.383 4.086 1 98.5 71 LEU A N 1
ATOM 567 C CA . LEU A 1 71 ? -5.32 12.539 3.072 1 98.5 71 LEU A CA 1
ATOM 568 C C . LEU A 1 71 ? -5.777 11.219 3.672 1 98.5 71 LEU A C 1
ATOM 570 O O . LEU A 1 71 ? -5.035 10.578 4.422 1 98.5 71 LEU A O 1
ATOM 574 N N . ALA A 1 72 ? -6.973 10.867 3.418 1 98.81 72 ALA A N 1
ATOM 575 C CA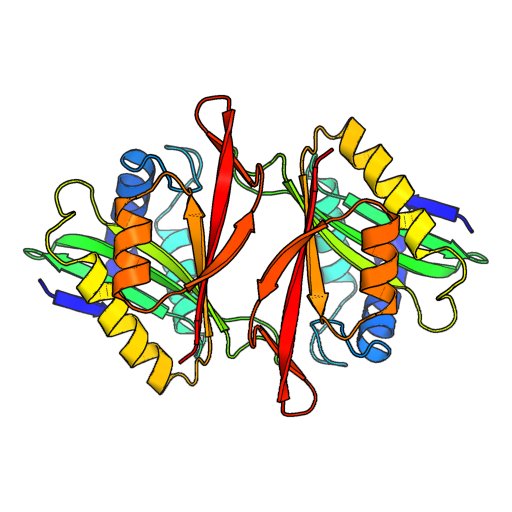 . ALA A 1 72 ? -7.473 9.523 3.674 1 98.81 72 ALA A CA 1
ATOM 576 C C . ALA A 1 72 ? -7.848 8.82 2.373 1 98.81 72 ALA A C 1
ATOM 578 O O . ALA A 1 72 ? -8.758 9.25 1.666 1 98.81 72 ALA A O 1
ATOM 579 N N . MET A 1 73 ? -7.164 7.797 2.072 1 98.56 73 MET A N 1
ATOM 580 C CA . MET A 1 73 ? -7.375 7.055 0.833 1 98.56 73 MET A CA 1
ATOM 581 C C . MET A 1 73 ? -8.023 5.703 1.11 1 98.56 73 MET A C 1
ATOM 583 O O . MET A 1 73 ? -7.371 4.789 1.614 1 98.56 73 MET A O 1
ATOM 587 N N . GLY A 1 74 ? -9.227 5.582 0.689 1 98.38 74 GLY A N 1
ATOM 588 C CA . GLY A 1 74 ? -9.969 4.352 0.915 1 98.38 74 GLY A CA 1
ATOM 589 C C . GLY A 1 74 ? -9.578 3.234 -0.033 1 98.38 74 GLY A C 1
ATOM 590 O O . GLY A 1 74 ? -9.133 3.49 -1.154 1 98.38 74 GLY A O 1
ATOM 591 N N . GLY A 1 75 ? -9.734 2.033 0.468 1 97.88 75 GLY A N 1
ATOM 592 C CA . GLY A 1 75 ? -9.492 0.876 -0.378 1 97.88 75 GLY A CA 1
ATOM 593 C C . GLY A 1 75 ? -10.344 0.867 -1.635 1 97.88 75 GLY A C 1
ATOM 594 O O . GLY A 1 75 ? -11.461 1.383 -1.638 1 97.88 75 GLY A O 1
ATOM 595 N N . ASN A 1 76 ? -9.805 0.231 -2.691 1 96.12 76 ASN A N 1
ATOM 596 C CA . ASN A 1 76 ? -10.461 0.296 -3.994 1 96.12 76 ASN A CA 1
ATOM 597 C C . ASN A 1 76 ? -11.273 -0.964 -4.281 1 96.12 76 ASN A C 1
ATOM 599 O O . ASN A 1 76 ? -12.023 -1.018 -5.258 1 96.12 76 ASN A O 1
ATOM 603 N N . ALA A 1 77 ? -11.125 -1.987 -3.51 1 96.94 77 ALA A N 1
ATOM 604 C CA . ALA A 1 77 ? -11.844 -3.248 -3.684 1 96.94 77 ALA A CA 1
ATOM 605 C C . ALA A 1 77 ? -12.953 -3.393 -2.646 1 96.94 77 ALA A C 1
ATOM 607 O O . ALA A 1 77 ? -12.914 -2.76 -1.59 1 96.94 77 ALA A O 1
ATOM 608 N N . ARG A 1 78 ? -13.945 -4.195 -2.949 1 96.75 78 ARG A N 1
ATOM 609 C CA . ARG A 1 78 ? -15.008 -4.48 -1.993 1 96.75 78 ARG A CA 1
ATOM 610 C C . ARG A 1 78 ? -14.438 -5.012 -0.681 1 96.75 78 ARG A C 1
ATOM 612 O O . ARG A 1 78 ? -14.938 -4.672 0.397 1 96.75 78 ARG A O 1
ATOM 619 N N . ARG A 1 79 ? -13.375 -5.73 -0.736 1 98 79 ARG A N 1
ATOM 620 C CA . ARG A 1 79 ? -12.82 -6.422 0.424 1 98 79 ARG A CA 1
ATOM 621 C C . ARG A 1 79 ? -12.023 -5.465 1.303 1 98 79 ARG A C 1
ATOM 623 O O . ARG A 1 79 ? -11.703 -5.789 2.447 1 98 79 ARG A O 1
ATOM 630 N N . ASN A 1 80 ? -11.672 -4.293 0.77 1 98.5 80 ASN A N 1
ATOM 631 C CA . ASN A 1 80 ? -10.883 -3.404 1.613 1 98.5 80 ASN A CA 1
ATOM 632 C C . ASN A 1 80 ? -11.445 -1.985 1.609 1 98.5 80 ASN A C 1
ATOM 634 O O . ASN A 1 80 ? -10.758 -1.043 2.01 1 98.5 80 ASN A O 1
ATOM 638 N N . LYS A 1 81 ? -12.656 -1.762 1.135 1 97.94 81 LYS A N 1
ATOM 639 C CA . LYS A 1 81 ? -13.266 -0.436 1.045 1 97.94 81 LYS A CA 1
ATOM 640 C C . LYS A 1 81 ? -13.508 0.154 2.432 1 97.94 81 LYS A C 1
ATOM 642 O O . LYS A 1 81 ? -13.711 1.362 2.57 1 97.94 81 LYS A O 1
ATOM 647 N N . HIS A 1 82 ? -13.516 -0.684 3.473 1 98.62 82 HIS A N 1
ATOM 648 C CA . HIS A 1 82 ? -13.75 -0.244 4.844 1 98.62 82 HIS A CA 1
ATOM 649 C C . HIS A 1 82 ? -12.469 0.31 5.465 1 98.62 82 HIS A C 1
ATOM 651 O O . HIS A 1 82 ? -12.484 0.774 6.609 1 98.62 82 HIS A O 1
ATOM 657 N N . SER A 1 83 ? -11.344 0.248 4.793 1 98.81 83 SER A N 1
ATOM 658 C CA . SER A 1 83 ? -10.047 0.696 5.281 1 98.81 83 SER A CA 1
ATOM 659 C C . SER A 1 83 ? -9.57 1.934 4.527 1 98.81 83 SER A C 1
ATOM 661 O O . SER A 1 83 ? -9.758 2.041 3.314 1 98.81 83 SER A O 1
ATOM 663 N N . ALA A 1 84 ? -8.945 2.869 5.219 1 98.88 84 ALA A N 1
ATOM 664 C CA . ALA A 1 84 ? -8.359 4.051 4.586 1 98.88 84 ALA A CA 1
ATOM 665 C C . ALA A 1 84 ? -6.926 4.273 5.055 1 98.88 84 ALA A C 1
ATOM 667 O O . ALA A 1 84 ? -6.641 4.219 6.254 1 98.88 84 ALA A O 1
ATOM 668 N N . TYR A 1 85 ? -6.031 4.438 4.164 1 98.88 85 TYR A N 1
ATOM 669 C CA . TYR A 1 85 ? -4.656 4.824 4.445 1 98.88 85 TYR A CA 1
ATOM 670 C C . TYR A 1 85 ? -4.531 6.34 4.574 1 98.88 85 TYR A C 1
ATOM 672 O O . TYR A 1 85 ? -5.074 7.086 3.754 1 98.88 85 TYR A O 1
ATOM 680 N N . ILE A 1 86 ? -3.82 6.812 5.555 1 98.75 86 ILE A N 1
ATOM 681 C CA . ILE A 1 86 ? -3.838 8.25 5.793 1 98.75 86 ILE A CA 1
ATOM 682 C C . ILE A 1 86 ? -2.426 8.812 5.66 1 98.75 86 ILE A C 1
ATOM 684 O O . ILE A 1 86 ? -1.446 8.125 5.961 1 98.75 86 ILE A O 1
ATOM 688 N N . VAL A 1 87 ? -2.303 9.984 5.219 1 98.38 87 VAL A N 1
ATOM 689 C CA . VAL A 1 87 ? -1.099 10.805 5.148 1 98.38 87 VAL A CA 1
ATOM 690 C C . VAL A 1 87 ? -1.354 12.156 5.82 1 98.38 87 VAL A C 1
ATOM 692 O O . VAL A 1 87 ? -2.357 12.812 5.543 1 98.38 87 VAL A O 1
ATOM 695 N N . LEU A 1 88 ? -0.517 12.5 6.688 1 98.31 88 LEU A N 1
ATOM 696 C CA . LEU A 1 88 ? -0.675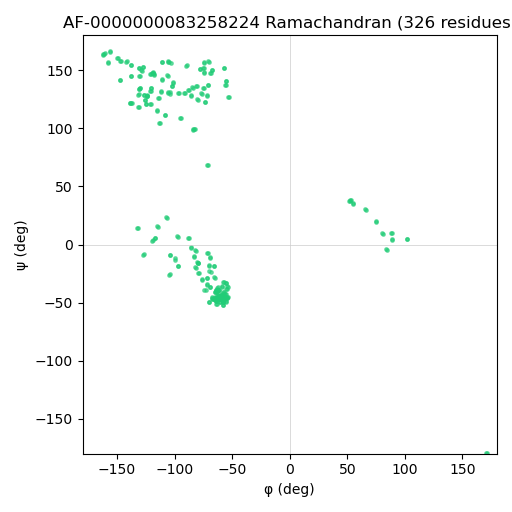 13.742 7.441 1 98.31 88 LEU A CA 1
ATOM 697 C C . LEU A 1 88 ? 0.561 14.625 7.301 1 98.31 88 LEU A C 1
ATOM 699 O O . LEU A 1 88 ? 1.689 14.141 7.426 1 98.31 88 LEU A O 1
ATOM 703 N N . GLY A 1 89 ? 0.338 15.859 6.93 1 97.62 89 GLY A N 1
ATOM 704 C CA . GLY A 1 89 ? 1.393 16.859 6.848 1 97.62 89 GLY A CA 1
ATOM 705 C C . GLY A 1 89 ? 1.037 18.156 7.539 1 97.62 89 GLY A C 1
ATOM 706 O O . GLY A 1 89 ? -0.088 18.641 7.414 1 97.62 89 GLY A O 1
ATOM 707 N N . VAL A 1 90 ? 1.937 18.656 8.305 1 97.44 90 VAL A N 1
ATOM 708 C CA . VAL A 1 90 ? 1.811 19.953 8.961 1 97.44 90 VAL A CA 1
ATOM 709 C C . VAL A 1 90 ? 3.07 20.781 8.719 1 97.44 90 VAL A C 1
ATOM 711 O O . VAL A 1 90 ? 4.188 20.281 8.828 1 97.44 90 VAL A O 1
ATOM 714 N N . LEU A 1 91 ? 2.879 21.984 8.383 1 96 91 LEU A N 1
ATOM 715 C CA . LEU A 1 91 ? 4.023 22.875 8.219 1 96 91 LEU A CA 1
ATOM 716 C C . LEU A 1 91 ? 4.875 22.906 9.484 1 96 91 LEU A C 1
ATOM 718 O O . LEU A 1 91 ? 4.344 22.953 10.594 1 96 91 LEU A O 1
ATOM 722 N N . GLN A 1 92 ? 6.148 22.938 9.305 1 93.06 92 GLN A N 1
ATOM 723 C CA . GLN A 1 92 ? 7.102 22.844 10.406 1 93.06 92 GLN A CA 1
ATOM 724 C C . GLN A 1 92 ? 6.844 23.906 11.461 1 93.06 92 GLN A C 1
ATOM 726 O O . GLN A 1 92 ? 6.836 23.625 12.656 1 93.06 92 GLN A O 1
ATOM 731 N N . GLY A 1 93 ? 6.578 25.094 11.102 1 92.62 93 GLY A N 1
ATOM 732 C CA . GLY A 1 93 ? 6.383 26.203 12.016 1 92.62 93 GLY A CA 1
ATOM 733 C C . GLY A 1 93 ? 5.086 26.109 12.797 1 92.62 93 GLY A C 1
ATOM 734 O O . GLY A 1 93 ? 4.887 26.844 13.766 1 92.62 93 GLY A O 1
ATOM 735 N N . TYR A 1 94 ? 4.234 25.203 12.508 1 94.31 94 TYR A N 1
ATOM 736 C CA . TYR A 1 94 ? 2.918 25.094 13.125 1 94.31 94 TYR A CA 1
ATOM 737 C C . TYR A 1 94 ? 2.785 23.781 13.898 1 94.31 94 TYR A C 1
ATOM 739 O O . TYR A 1 94 ? 1.709 23.469 14.414 1 94.31 94 TYR A O 1
ATOM 747 N N . ARG A 1 95 ? 3.854 23.047 13.992 1 92.44 95 ARG A N 1
ATOM 748 C CA . ARG A 1 95 ? 3.832 21.781 14.734 1 92.44 95 ARG A CA 1
ATOM 749 C C . ARG A 1 95 ? 3.83 22.031 16.234 1 92.44 95 ARG A C 1
ATOM 751 O O . ARG A 1 95 ? 4.312 23.062 16.703 1 92.44 95 ARG A O 1
ATOM 758 N N . GLY A 1 96 ? 3.244 21.078 16.906 1 91.25 96 GLY A N 1
ATOM 759 C CA . GLY A 1 96 ? 3.176 21.219 18.359 1 91.25 96 GLY A CA 1
ATOM 760 C C . GLY A 1 96 ? 2.057 22.125 18.828 1 91.25 96 GLY A C 1
ATOM 761 O O . GLY A 1 96 ? 1.982 22.484 20 1 91.25 96 GLY A O 1
ATOM 762 N N . HIS A 1 97 ? 1.191 22.5 17.906 1 92.75 97 HIS A N 1
ATOM 763 C CA . HIS A 1 97 ? 0.119 23.422 18.234 1 92.75 97 HIS A CA 1
ATOM 764 C C . HIS A 1 97 ? -1.247 22.766 18.109 1 92.75 97 HIS A C 1
ATOM 766 O O . HIS A 1 97 ? -2.262 23.453 17.953 1 92.75 97 HIS A O 1
ATOM 772 N N . GLY A 1 98 ? -1.258 21.469 18.047 1 96.12 98 GLY A N 1
ATOM 773 C CA . GLY A 1 98 ? -2.523 20.766 18.078 1 96.12 98 GLY A CA 1
ATOM 774 C C . GLY A 1 98 ? -3.135 20.562 16.703 1 96.12 98 GLY A C 1
ATOM 775 O O . GLY A 1 98 ? -4.23 20 16.594 1 96.12 98 GLY A O 1
ATOM 776 N N . ILE A 1 99 ? -2.473 20.938 15.68 1 97.44 99 ILE A N 1
ATOM 777 C CA . ILE A 1 99 ? -2.996 20.828 14.32 1 97.44 99 ILE A CA 1
ATOM 778 C C . ILE A 1 99 ? -3.172 19.359 13.953 1 97.44 99 ILE A C 1
ATOM 780 O O . ILE A 1 99 ? -4.219 18.969 13.438 1 97.44 99 ILE A O 1
ATOM 784 N N . GLY A 1 100 ? -2.119 18.547 14.242 1 98.12 100 GLY A N 1
ATOM 785 C CA . GLY A 1 100 ? -2.225 17.109 13.984 1 98.12 100 GLY A CA 1
ATOM 786 C C . GLY A 1 100 ? -3.389 16.469 14.703 1 98.12 100 GLY A C 1
ATOM 787 O O . GLY A 1 100 ? -4.164 15.719 14.094 1 98.12 100 GLY A O 1
ATOM 788 N N . THR A 1 101 ? -3.502 16.812 15.938 1 98.25 101 THR A N 1
ATOM 789 C CA . THR A 1 101 ? -4.598 16.297 16.75 1 98.25 101 THR A CA 1
ATOM 790 C C . THR A 1 101 ? -5.945 16.719 16.156 1 98.25 101 THR A C 1
ATOM 792 O O . THR A 1 101 ? -6.871 15.906 16.078 1 98.25 101 THR A O 1
ATOM 795 N N . GLY A 1 102 ? -6.039 17.969 15.797 1 98.44 102 GLY A N 1
ATOM 796 C CA . GLY A 1 102 ? -7.266 18.469 15.195 1 98.44 102 GLY A CA 1
ATOM 797 C C . GLY A 1 102 ? -7.637 17.734 13.906 1 98.44 102 GLY A C 1
ATOM 798 O O . GLY A 1 102 ? -8.797 17.359 13.711 1 98.44 102 GLY A O 1
ATOM 799 N N . LEU A 1 103 ? -6.688 17.547 13.008 1 98.81 103 LEU A N 1
ATOM 800 C CA . LEU A 1 103 ? -6.914 16.859 11.742 1 98.81 103 LEU A CA 1
ATOM 801 C C . LEU A 1 103 ? -7.359 15.414 11.977 1 98.81 103 LEU A C 1
ATOM 803 O O . LEU A 1 103 ? -8.32 14.953 11.359 1 98.81 103 LEU A O 1
ATOM 807 N N . LEU A 1 104 ? -6.715 14.742 12.883 1 98.81 104 LEU A N 1
ATOM 808 C CA . LEU A 1 104 ? -7.043 13.352 13.164 1 98.81 104 LEU A CA 1
ATOM 809 C C . LEU A 1 104 ? -8.406 13.234 13.828 1 98.81 104 LEU A C 1
ATOM 811 O O . LEU A 1 104 ? -9.141 12.273 13.586 1 98.81 104 LEU A O 1
ATOM 815 N N . SER A 1 105 ? -8.734 14.172 14.672 1 98.62 105 SER A N 1
ATOM 816 C CA . SER A 1 105 ? -10.055 14.172 15.289 1 98.62 105 SER A CA 1
ATOM 817 C C . SER A 1 105 ? -11.148 14.328 14.234 1 98.62 105 SER A C 1
ATOM 819 O O . SER A 1 105 ? -12.148 13.609 14.266 1 98.62 105 SER A O 1
ATOM 821 N N . GLU A 1 106 ? -10.969 15.25 13.375 1 98.62 106 GLU A N 1
ATOM 822 C CA . GLU A 1 106 ? -11.938 15.422 12.289 1 98.62 106 GLU A CA 1
ATOM 823 C C . GLU A 1 106 ? -11.992 14.188 11.398 1 98.62 106 GLU A C 1
ATOM 825 O O . GLU A 1 106 ? -13.055 13.812 10.906 1 98.62 106 GLU A O 1
ATOM 830 N N . LEU A 1 107 ? -10.844 13.594 11.133 1 98.81 107 LEU A N 1
ATOM 831 C CA . LEU A 1 107 ? -10.781 12.359 10.359 1 98.81 107 LEU A CA 1
ATOM 832 C C . LEU A 1 107 ? -11.672 11.281 10.977 1 98.81 107 LEU A C 1
ATOM 834 O O . LEU A 1 107 ? -12.398 10.586 10.266 1 98.81 107 LEU A O 1
ATOM 838 N N . GLU A 1 108 ? -11.602 11.117 12.258 1 98.38 108 GLU A N 1
ATOM 839 C CA . GLU A 1 108 ? -12.383 10.094 12.945 1 98.38 108 GLU A CA 1
ATOM 840 C C . GLU A 1 108 ? -13.883 10.352 12.805 1 98.38 108 GLU A C 1
ATOM 842 O O . GLU A 1 108 ? -14.664 9.414 12.633 1 98.38 108 GLU A O 1
ATOM 847 N N . ARG A 1 109 ? -14.258 11.57 12.906 1 97.81 109 ARG A N 1
ATOM 848 C CA . ARG A 1 109 ? -15.656 11.922 12.688 1 97.81 109 ARG A CA 1
ATOM 849 C C . ARG A 1 109 ? -16.109 11.547 11.281 1 97.81 109 ARG A C 1
ATOM 851 O O . ARG A 1 109 ? -17.156 10.93 11.094 1 97.81 109 ARG A O 1
ATOM 858 N N . TRP A 1 110 ? -15.312 11.961 10.328 1 98 110 TRP A N 1
ATOM 859 C CA . TRP A 1 110 ? -15.586 11.625 8.93 1 98 110 TRP A CA 1
ATOM 860 C C . TRP A 1 110 ? -15.664 10.117 8.742 1 98 110 TRP A C 1
ATOM 862 O O . TRP A 1 110 ? -16.562 9.609 8.07 1 98 110 TRP A O 1
ATOM 872 N N . ALA A 1 111 ? -14.641 9.414 9.312 1 98.5 111 ALA A N 1
ATOM 873 C CA . ALA A 1 111 ? -14.523 7.969 9.148 1 98.5 111 ALA A CA 1
ATOM 874 C C . ALA A 1 111 ? -15.781 7.254 9.648 1 98.5 111 ALA A C 1
ATOM 876 O O . ALA A 1 111 ? -16.25 6.297 9.023 1 98.5 111 ALA A O 1
ATOM 877 N N . THR A 1 112 ? -16.281 7.699 10.727 1 96.12 112 THR A N 1
ATOM 878 C CA . THR A 1 112 ? -17.484 7.109 11.305 1 96.12 112 THR A CA 1
ATOM 879 C C . THR A 1 112 ? -18.672 7.293 10.367 1 96.12 112 THR A C 1
ATOM 881 O O . THR A 1 112 ? -19.422 6.348 10.117 1 96.12 112 THR A O 1
ATOM 884 N N . LYS A 1 113 ? -18.781 8.391 9.781 1 96.19 113 LYS A N 1
ATOM 885 C CA . LYS A 1 113 ? -19.875 8.703 8.867 1 96.19 113 LYS A CA 1
ATOM 886 C C . LYS A 1 113 ? -19.719 7.934 7.555 1 96.19 113 LYS A C 1
ATOM 888 O O . LYS A 1 113 ? -20.719 7.582 6.918 1 96.19 113 LYS A O 1
ATOM 893 N N . SER A 1 114 ? -18.531 7.648 7.195 1 96.94 114 SER A N 1
ATOM 894 C CA . SER A 1 114 ? -18.234 7.055 5.898 1 96.94 114 SER A CA 1
ATOM 895 C C . SER A 1 114 ? -18.078 5.539 6.008 1 96.94 114 SER A C 1
ATOM 897 O O . SER A 1 114 ? -17.594 4.891 5.082 1 96.94 114 SER A O 1
ATOM 899 N N . GLU A 1 115 ? -18.359 4.965 7.148 1 96 115 GLU A N 1
ATOM 900 C CA . GLU A 1 115 ? -18.344 3.525 7.395 1 96 115 GLU A CA 1
ATOM 901 C C . GLU A 1 115 ? -16.922 2.967 7.27 1 96 115 GLU A C 1
ATOM 903 O O . GLU A 1 115 ? -16.719 1.879 6.727 1 96 115 GLU A O 1
ATOM 908 N N . ILE A 1 116 ? -15.992 3.734 7.566 1 98.69 116 ILE A N 1
ATOM 909 C CA . ILE A 1 116 ? -14.609 3.283 7.68 1 98.69 116 ILE A CA 1
ATOM 910 C C . ILE A 1 116 ? -14.422 2.539 9 1 98.69 116 ILE A C 1
ATOM 912 O O . ILE A 1 116 ? -14.805 3.035 10.062 1 98.69 116 ILE A O 1
ATOM 916 N N . HIS A 1 117 ? -13.852 1.405 8.914 1 98.75 117 HIS A N 1
ATOM 917 C CA . HIS A 1 117 ? -13.625 0.566 10.086 1 98.75 117 HIS A CA 1
ATOM 918 C C . HIS A 1 117 ? -12.164 0.591 10.508 1 98.75 117 HIS A C 1
ATOM 920 O O . HIS A 1 117 ? -11.844 0.36 11.672 1 98.75 117 HIS A O 1
ATOM 926 N N . ARG A 1 118 ? -11.328 0.851 9.594 1 98.88 118 ARG A N 1
ATOM 927 C CA . ARG A 1 118 ? -9.891 0.753 9.828 1 98.88 118 ARG A CA 1
ATOM 928 C C . ARG A 1 118 ? -9.156 1.935 9.203 1 98.88 118 ARG A C 1
ATOM 930 O O . ARG A 1 118 ? -9.328 2.227 8.023 1 98.88 118 ARG A O 1
ATOM 937 N N . LEU A 1 119 ? -8.438 2.682 10.008 1 98.94 119 LEU A N 1
ATOM 938 C CA . LEU A 1 119 ? -7.469 3.682 9.562 1 98.94 119 LEU A CA 1
ATOM 939 C C . LEU A 1 119 ? -6.043 3.156 9.688 1 98.94 119 LEU A C 1
ATOM 941 O O . LEU A 1 119 ? -5.711 2.492 10.672 1 98.94 119 LEU A O 1
ATOM 945 N N . GLU A 1 120 ? -5.238 3.385 8.688 1 98.94 120 GLU A N 1
ATOM 946 C CA . GLU A 1 120 ? -3.887 2.844 8.75 1 98.94 120 GLU A CA 1
ATOM 947 C C . GLU A 1 120 ? -2.871 3.824 8.164 1 98.94 120 GLU A C 1
ATOM 949 O O . GLU A 1 120 ? -3.236 4.727 7.414 1 98.94 120 GLU A O 1
ATOM 954 N N . LEU A 1 121 ? -1.646 3.643 8.586 1 98.81 121 LEU A N 1
ATOM 955 C CA . LEU A 1 121 ? -0.546 4.473 8.109 1 98.81 121 LEU A CA 1
ATOM 956 C C . LEU A 1 121 ? 0.796 3.793 8.359 1 98.81 121 LEU A C 1
ATOM 958 O O . LEU A 1 121 ? 0.863 2.779 9.055 1 98.81 121 LEU A O 1
ATOM 962 N N . THR A 1 122 ? 1.811 4.277 7.719 1 98.69 122 THR A N 1
ATOM 963 C CA . THR A 1 122 ? 3.201 3.994 8.055 1 98.69 122 THR A CA 1
ATOM 964 C C . THR A 1 122 ? 3.936 5.273 8.445 1 98.69 122 THR A C 1
ATOM 966 O O . THR A 1 122 ? 3.576 6.363 8 1 98.69 122 THR A O 1
ATOM 969 N N . THR A 1 123 ? 4.844 5.16 9.344 1 98.56 123 THR A N 1
ATOM 970 C CA . THR A 1 123 ? 5.672 6.289 9.758 1 98.56 123 THR A CA 1
ATOM 971 C C . THR A 1 123 ? 7.07 5.816 10.148 1 98.56 123 THR A C 1
ATOM 973 O O . THR A 1 123 ? 7.227 4.758 10.758 1 98.56 123 THR A O 1
ATOM 976 N N . VAL A 1 124 ? 8.031 6.605 9.797 1 98.31 124 VAL A N 1
ATOM 977 C CA . VAL A 1 124 ? 9.406 6.305 10.172 1 98.31 124 VAL A CA 1
ATOM 978 C C . VAL A 1 124 ? 9.5 6.148 11.688 1 98.31 124 VAL A C 1
ATOM 980 O O . VAL A 1 124 ? 8.922 6.938 12.438 1 98.31 124 VAL A O 1
ATOM 983 N N . ILE A 1 125 ? 10.242 5.145 12.141 1 98.12 125 ILE A N 1
ATOM 984 C CA . ILE A 1 125 ? 10.273 4.812 13.562 1 98.12 125 ILE A CA 1
ATOM 985 C C . ILE A 1 125 ? 10.906 5.961 14.352 1 98.12 125 ILE A C 1
ATOM 987 O O . ILE A 1 125 ? 10.562 6.18 15.516 1 98.12 125 ILE A O 1
ATOM 991 N N . ASN A 1 126 ? 11.797 6.762 13.75 1 96.88 126 ASN A N 1
ATOM 992 C CA . ASN A 1 126 ? 12.492 7.855 14.422 1 96.88 126 ASN A CA 1
ATOM 993 C C . ASN A 1 126 ? 11.641 9.125 14.453 1 96.88 126 ASN A C 1
ATOM 995 O O . ASN A 1 126 ? 12.023 10.117 15.078 1 96.88 126 ASN A O 1
ATOM 999 N N . ASN A 1 127 ? 10.555 9.141 13.734 1 96.06 127 ASN A N 1
ATOM 1000 C CA . ASN A 1 127 ? 9.609 10.25 13.805 1 96.06 127 ASN A CA 1
ATOM 1001 C C . ASN A 1 127 ? 8.836 10.242 15.125 1 96.06 127 ASN A C 1
ATOM 1003 O O . ASN A 1 127 ? 7.621 10.047 15.141 1 96.06 127 ASN A O 1
ATOM 1007 N N . GLU A 1 128 ? 9.516 10.516 16.188 1 96.69 128 GLU A N 1
ATOM 1008 C CA . GLU A 1 128 ? 8.977 10.375 17.531 1 96.69 128 GLU A CA 1
ATOM 1009 C C . GLU A 1 128 ? 7.715 11.211 17.719 1 96.69 128 GLU A C 1
ATOM 1011 O O . GLU A 1 128 ? 6.758 10.773 18.359 1 96.69 128 GLU A O 1
ATOM 1016 N N . ALA A 1 129 ? 7.785 12.445 17.219 1 95.38 129 ALA A N 1
ATOM 1017 C CA . ALA A 1 129 ? 6.629 13.328 17.344 1 95.38 129 ALA A CA 1
ATOM 1018 C C . ALA A 1 129 ? 5.402 12.734 16.672 1 95.38 129 ALA A C 1
ATOM 1020 O O . ALA A 1 129 ? 4.305 12.75 17.234 1 95.38 129 ALA A O 1
ATOM 1021 N N . GLY A 1 130 ? 5.566 12.219 15.406 1 97.06 130 GLY A N 1
ATOM 1022 C CA . GLY A 1 130 ? 4.473 11.57 14.703 1 97.06 130 GLY A CA 1
ATOM 1023 C C . GLY A 1 130 ? 3.955 10.336 15.414 1 97.06 130 GLY A C 1
ATOM 1024 O O . GLY A 1 130 ? 2.746 10.172 15.578 1 97.06 130 GLY A O 1
ATOM 1025 N N . VAL A 1 131 ? 4.887 9.5 15.875 1 98.44 131 VAL A N 1
ATOM 1026 C CA . VAL A 1 131 ? 4.531 8.273 16.578 1 98.44 131 VAL A CA 1
ATOM 1027 C C . VAL A 1 131 ? 3.732 8.609 17.828 1 98.44 131 VAL A C 1
ATOM 1029 O O . VAL A 1 131 ? 2.695 8 18.094 1 98.44 131 VAL A O 1
ATOM 1032 N N . SER A 1 132 ? 4.227 9.57 18.578 1 98.19 132 SER A N 1
ATOM 1033 C CA . SER A 1 132 ? 3.539 9.984 19.797 1 98.19 132 SER A CA 1
ATOM 1034 C C . SER A 1 132 ? 2.135 10.5 19.484 1 98.19 132 SER A C 1
ATOM 1036 O O . SER A 1 132 ? 1.185 10.188 20.203 1 98.19 132 SER A O 1
ATOM 1038 N N . LEU A 1 133 ? 1.989 11.297 18.484 1 98.38 133 LEU A N 1
ATOM 1039 C CA . LEU A 1 133 ? 0.694 11.828 18.062 1 98.38 133 LEU A CA 1
ATOM 1040 C C . LEU A 1 133 ? -0.271 10.695 17.734 1 98.38 133 LEU A C 1
ATOM 1042 O O . LEU A 1 133 ? -1.408 10.68 18.219 1 98.38 133 LEU A O 1
ATOM 1046 N N . TYR A 1 134 ? 0.164 9.773 16.891 1 98.75 134 TYR A N 1
ATOM 1047 C CA . TYR A 1 134 ? -0.699 8.68 16.453 1 98.75 134 TYR A CA 1
ATOM 1048 C C . TYR A 1 134 ? -1.1 7.797 17.625 1 98.75 134 TYR A C 1
ATOM 1050 O O . TYR A 1 134 ? -2.262 7.402 17.75 1 98.75 134 TYR A O 1
ATOM 1058 N N . LYS A 1 135 ? -0.125 7.477 18.469 1 98.81 135 LYS A N 1
ATOM 1059 C CA . LYS A 1 135 ? -0.448 6.711 19.672 1 98.81 135 LYS A CA 1
ATOM 1060 C C . LYS A 1 135 ? -1.482 7.438 20.516 1 98.81 135 LYS A C 1
ATOM 1062 O O . LYS A 1 135 ? -2.449 6.832 20.984 1 98.81 135 LYS A O 1
ATOM 1067 N N . LYS A 1 136 ? -1.23 8.711 20.75 1 98.38 136 LYS A N 1
ATOM 1068 C CA . LYS A 1 136 ? -2.156 9.531 21.531 1 98.38 136 LYS A CA 1
ATOM 1069 C C . LYS A 1 136 ? -3.564 9.469 20.938 1 98.38 136 LYS A C 1
ATOM 1071 O O . LYS A 1 136 ? -4.551 9.492 21.688 1 98.38 136 LYS A O 1
ATOM 1076 N N . MET A 1 137 ? -3.65 9.406 19.656 1 98.62 137 MET A N 1
ATOM 1077 C CA . MET A 1 137 ? -4.938 9.438 18.969 1 98.62 137 MET A CA 1
ATOM 1078 C C . MET A 1 137 ? -5.512 8.031 18.828 1 98.62 137 MET A C 1
ATOM 1080 O O . MET A 1 137 ? -6.512 7.832 18.141 1 98.62 137 MET A O 1
ATOM 1084 N N . GLY A 1 138 ? -4.902 7.016 19.391 1 98.75 138 GLY A N 1
ATOM 1085 C CA . GLY A 1 138 ? -5.504 5.699 19.516 1 98.75 138 GLY A CA 1
ATOM 1086 C C . GLY A 1 138 ? -4.973 4.707 18.484 1 98.75 138 GLY A C 1
ATOM 1087 O O . GLY A 1 138 ? -5.473 3.586 18.391 1 98.75 138 GLY A O 1
ATOM 1088 N N . PHE A 1 139 ? -4 5.098 17.703 1 98.94 139 PHE A N 1
ATOM 1089 C CA . PHE A 1 139 ? -3.367 4.148 16.797 1 98.94 139 PHE A CA 1
ATOM 1090 C C . PHE A 1 139 ? -2.445 3.205 17.562 1 98.94 139 PHE A C 1
ATOM 1092 O O . PHE A 1 139 ? -1.812 3.604 18.531 1 98.94 139 PHE A O 1
ATOM 1099 N N . GLU A 1 140 ? -2.354 2.008 17.047 1 98.88 140 GLU A N 1
ATOM 1100 C CA . GLU A 1 140 ? -1.471 0.986 17.609 1 98.88 140 GLU A CA 1
ATOM 1101 C C . GLU A 1 140 ? -0.459 0.507 16.562 1 98.88 140 GLU A C 1
ATOM 1103 O O . GLU A 1 140 ? -0.765 0.447 15.375 1 98.88 140 GLU A O 1
ATOM 1108 N N . ILE A 1 141 ? 0.724 0.161 17.016 1 98.88 141 ILE A N 1
ATOM 1109 C CA . ILE A 1 141 ? 1.729 -0.43 16.141 1 98.88 141 ILE A CA 1
ATOM 1110 C C . ILE A 1 141 ? 1.348 -1.874 15.82 1 98.88 141 ILE A C 1
ATOM 1112 O O . ILE A 1 141 ? 1.129 -2.682 16.734 1 98.88 141 ILE A O 1
ATOM 1116 N N . GLU A 1 142 ? 1.239 -2.123 14.594 1 98.88 142 GLU A N 1
ATOM 1117 C CA . GLU A 1 142 ? 0.889 -3.475 14.164 1 98.88 142 GLU A CA 1
ATOM 1118 C C . GLU A 1 142 ? 2.133 -4.273 13.781 1 98.88 142 GLU A C 1
ATOM 1120 O O . GLU A 1 142 ? 2.08 -5.5 13.672 1 98.88 142 GLU A O 1
ATOM 1125 N N . GLY A 1 143 ? 3.191 -3.609 13.531 1 98.81 143 GLY A N 1
ATOM 1126 C CA . GLY A 1 143 ? 4.441 -4.238 13.141 1 98.81 143 GLY A CA 1
ATOM 1127 C C . GLY A 1 143 ? 5.492 -3.244 12.672 1 98.81 143 GLY A C 1
ATOM 1128 O O . GLY A 1 143 ? 5.285 -2.031 12.766 1 98.81 143 GLY A O 1
ATOM 1129 N N . THR A 1 144 ? 6.637 -3.779 12.297 1 98.88 144 THR A N 1
ATOM 1130 C CA . THR A 1 144 ? 7.758 -2.969 11.828 1 98.88 144 THR A CA 1
ATOM 1131 C C . THR A 1 144 ? 8.156 -3.357 10.406 1 98.88 144 THR A C 1
ATOM 1133 O O . THR A 1 144 ? 8.406 -4.531 10.125 1 98.88 144 THR A O 1
ATOM 1136 N N . LYS A 1 145 ? 8.086 -2.408 9.555 1 98.75 145 LYS A N 1
ATOM 1137 C CA . LYS A 1 145 ? 8.547 -2.51 8.172 1 98.75 145 LYS A CA 1
ATOM 1138 C C . LYS A 1 145 ? 10.055 -2.279 8.078 1 98.75 145 LYS A C 1
ATOM 1140 O O . LYS A 1 145 ? 10.508 -1.14 7.938 1 98.75 145 LYS A O 1
ATOM 1145 N N . ARG A 1 146 ? 10.812 -3.371 7.996 1 98.81 146 ARG A N 1
ATOM 1146 C CA . ARG A 1 146 ? 12.266 -3.266 8.055 1 98.81 146 ARG A CA 1
ATOM 1147 C C . ARG A 1 146 ? 12.828 -2.732 6.738 1 98.81 146 ARG A C 1
ATOM 1149 O O . ARG A 1 146 ? 12.375 -3.121 5.66 1 98.81 146 ARG A O 1
ATOM 1156 N N . ASP A 1 147 ? 13.758 -1.784 6.824 1 98.88 147 ASP A N 1
ATOM 1157 C CA . ASP A 1 147 ? 14.484 -1.252 5.672 1 98.88 147 ASP A CA 1
ATOM 1158 C C . ASP A 1 147 ? 13.516 -0.744 4.605 1 98.88 147 ASP A C 1
ATOM 1160 O O . ASP A 1 147 ? 13.773 -0.894 3.408 1 98.88 147 ASP A O 1
ATOM 1164 N N . SER A 1 148 ? 12.406 -0.176 5.016 1 98.75 148 SER A N 1
ATOM 1165 C CA . SER A 1 148 ? 11.344 0.163 4.07 1 98.75 148 SER A CA 1
ATOM 1166 C C . SER A 1 148 ? 11.664 1.455 3.324 1 98.75 148 SER A C 1
ATOM 1168 O O . SER A 1 148 ? 11.188 1.665 2.207 1 98.75 148 SER A O 1
ATOM 1170 N N . LEU A 1 149 ? 12.469 2.285 3.932 1 98.56 149 LEU A N 1
ATOM 1171 C CA . LEU A 1 149 ? 12.875 3.523 3.271 1 98.56 149 LEU A CA 1
ATOM 1172 C C . LEU A 1 149 ? 14.391 3.67 3.268 1 98.56 149 LEU A C 1
ATOM 1174 O O . LEU A 1 149 ? 15.078 3.086 4.109 1 98.56 149 LEU A O 1
ATOM 1178 N N . PHE A 1 150 ? 14.906 4.398 2.273 1 98.19 150 PHE A N 1
ATOM 1179 C CA . PHE A 1 150 ? 16.297 4.816 2.203 1 98.19 150 PHE A CA 1
ATOM 1180 C C . PHE A 1 150 ? 16.422 6.328 2.344 1 98.19 150 PHE A C 1
ATOM 1182 O O . PHE A 1 150 ? 16.078 7.07 1.426 1 98.19 150 PHE A O 1
ATOM 1189 N N . ILE A 1 151 ? 16.844 6.785 3.494 1 96.31 151 ILE A N 1
ATOM 1190 C CA . ILE A 1 151 ? 16.922 8.203 3.824 1 96.31 151 ILE A CA 1
ATOM 1191 C C . ILE A 1 151 ? 18.344 8.562 4.242 1 96.31 151 ILE A C 1
ATOM 1193 O O . ILE A 1 151 ? 18.922 7.922 5.129 1 96.31 151 ILE A O 1
ATOM 1197 N N . ASP A 1 152 ? 18.891 9.578 3.619 1 94.19 152 ASP A N 1
ATOM 1198 C CA . ASP A 1 152 ? 20.219 10.094 3.939 1 94.19 152 ASP A CA 1
ATOM 1199 C C . ASP A 1 152 ? 21.25 8.977 3.936 1 94.19 152 ASP A C 1
ATOM 1201 O O . ASP A 1 152 ? 22.047 8.844 4.879 1 94.19 152 ASP A O 1
ATOM 1205 N N . GLY A 1 153 ? 21.109 8.062 3.031 1 95.94 153 GLY A N 1
ATOM 1206 C CA . GLY A 1 153 ? 22.141 7.066 2.785 1 95.94 153 GLY A CA 1
ATOM 1207 C C . GLY A 1 153 ? 22 5.832 3.658 1 95.94 153 GLY A C 1
ATOM 1208 O O . GLY A 1 153 ? 22.891 4.98 3.688 1 95.94 153 GLY A O 1
ATOM 1209 N N . ALA A 1 154 ? 20.922 5.727 4.34 1 97.69 154 ALA A N 1
ATOM 1210 C CA . ALA A 1 154 ? 20.719 4.57 5.207 1 97.69 154 ALA A CA 1
ATOM 1211 C C . ALA A 1 154 ? 19.297 4.039 5.098 1 97.69 154 ALA A C 1
ATOM 1213 O O . ALA A 1 154 ? 18.359 4.812 4.91 1 97.69 154 ALA A O 1
ATOM 1214 N N . TYR A 1 155 ? 19.219 2.719 5.203 1 98.44 155 TYR A N 1
ATOM 1215 C CA . TYR A 1 155 ? 17.891 2.121 5.336 1 98.44 155 TYR A CA 1
ATOM 1216 C C . TYR A 1 155 ? 17.297 2.42 6.703 1 98.44 155 TYR A C 1
ATOM 1218 O O . TYR A 1 155 ? 17.984 2.342 7.723 1 98.44 155 TYR A O 1
ATOM 1226 N N . VAL A 1 156 ? 16.016 2.758 6.688 1 98.31 156 VAL A N 1
ATOM 1227 C CA . VAL A 1 156 ? 15.328 3.037 7.941 1 98.31 156 VAL A CA 1
ATOM 1228 C C . VAL A 1 156 ? 14.008 2.268 7.988 1 98.31 156 VAL A C 1
ATOM 1230 O O . VAL A 1 156 ? 13.422 1.968 6.945 1 98.31 156 VAL A O 1
ATOM 1233 N N . ASP A 1 157 ? 13.609 1.967 9.195 1 98.81 157 ASP A N 1
ATOM 1234 C CA . ASP A 1 157 ? 12.375 1.208 9.414 1 98.81 157 ASP A CA 1
ATOM 1235 C C . ASP A 1 157 ? 11.172 2.137 9.539 1 98.81 157 ASP A C 1
ATOM 1237 O O . ASP A 1 157 ? 11.32 3.301 9.914 1 98.81 157 ASP A O 1
ATOM 1241 N N . GLU A 1 158 ? 10.023 1.628 9.219 1 98.88 158 GLU A N 1
ATOM 1242 C CA . GLU A 1 158 ? 8.75 2.275 9.508 1 98.88 158 GLU A CA 1
ATOM 1243 C C . GLU A 1 158 ? 7.891 1.405 10.422 1 98.88 158 GLU A C 1
ATOM 1245 O O . GLU A 1 158 ? 7.973 0.176 10.375 1 98.88 158 GLU A O 1
ATOM 1250 N N . TYR A 1 159 ? 7.117 2.039 11.227 1 98.88 159 TYR A N 1
ATOM 1251 C CA . TYR A 1 159 ? 6.02 1.327 11.875 1 98.88 159 TYR A CA 1
ATOM 1252 C C . TYR A 1 159 ? 4.824 1.206 10.945 1 98.88 159 TYR A C 1
ATOM 1254 O O . TYR A 1 159 ? 4.484 2.154 10.227 1 98.88 159 TYR A O 1
ATOM 1262 N N . TYR A 1 160 ? 4.215 0.045 10.906 1 98.81 160 TYR A N 1
ATOM 1263 C CA . TYR A 1 160 ? 2.812 -0.061 10.523 1 98.81 160 TYR A CA 1
ATOM 1264 C C . TYR A 1 160 ? 1.896 0.297 11.68 1 98.81 160 TYR A C 1
ATOM 1266 O O . TYR A 1 160 ? 1.996 -0.289 12.766 1 98.81 160 TYR A O 1
ATOM 1274 N N . MET A 1 161 ? 1.009 1.242 11.484 1 98.94 161 MET A N 1
ATOM 1275 C CA . MET A 1 161 ? 0.061 1.57 12.539 1 98.94 161 MET A CA 1
ATOM 1276 C C . MET A 1 161 ? -1.37 1.563 12.016 1 98.94 161 MET A C 1
ATOM 1278 O O . MET A 1 161 ? -1.603 1.836 10.836 1 98.94 161 MET A O 1
ATOM 1282 N N . SER A 1 162 ? -2.256 1.224 12.906 1 98.94 162 SER A N 1
ATOM 1283 C CA . SER A 1 162 ? -3.666 1.294 12.539 1 98.94 162 SER A CA 1
ATOM 1284 C C . SER A 1 162 ? -4.539 1.609 13.75 1 98.94 162 SER A C 1
ATOM 1286 O O . SER A 1 162 ? -4.074 1.537 14.891 1 98.94 162 SER A O 1
ATOM 1288 N N . LYS A 1 163 ? -5.641 2.039 13.531 1 98.81 163 LYS A N 1
ATOM 1289 C CA . LYS A 1 163 ? -6.715 2.24 14.5 1 98.81 163 LYS A CA 1
ATOM 1290 C C . LYS A 1 163 ? -8.023 1.646 14 1 98.81 163 LYS A C 1
ATOM 1292 O O . LYS A 1 163 ? -8.492 1.976 12.906 1 98.81 163 LYS A O 1
ATOM 1297 N N . LEU A 1 164 ? -8.531 0.699 14.727 1 98.62 164 LEU A N 1
ATOM 1298 C CA . LEU A 1 164 ? -9.852 0.145 14.43 1 98.62 164 LEU A CA 1
ATOM 1299 C C . LEU A 1 164 ? -10.945 0.979 15.086 1 98.62 164 LEU A C 1
ATOM 1301 O O . LEU A 1 164 ? -10.852 1.328 16.266 1 98.62 164 LEU A O 1
ATOM 1305 N N . LEU A 1 165 ? -11.867 1.332 14.305 1 97.75 165 LEU A N 1
ATOM 1306 C CA . LEU A 1 165 ? -12.945 2.189 14.773 1 97.75 165 LEU A CA 1
ATOM 1307 C C . LEU A 1 165 ? -14.18 1.365 15.125 1 97.75 165 LEU A C 1
ATOM 1309 O O . LEU A 1 165 ? -14.414 0.304 14.547 1 97.75 165 LEU A O 1
ATOM 1313 N N . MET B 1 1 ? 7.484 -27.047 -16.984 1 90.19 1 MET B N 1
ATOM 1314 C CA . MET B 1 1 ? 7.117 -25.734 -16.453 1 90.19 1 MET B CA 1
ATOM 1315 C C . MET B 1 1 ? 8.18 -24.688 -16.812 1 90.19 1 MET B C 1
ATOM 1317 O O . MET B 1 1 ? 9.367 -24.922 -16.625 1 90.19 1 MET B O 1
ATOM 1321 N N . ASN B 1 2 ? 7.816 -23.641 -17.484 1 95.75 2 ASN B N 1
ATOM 1322 C CA . ASN B 1 2 ? 8.688 -22.531 -17.875 1 95.75 2 ASN B CA 1
ATOM 1323 C C . ASN B 1 2 ? 8.297 -21.234 -17.172 1 95.75 2 ASN B C 1
ATOM 1325 O O . ASN B 1 2 ? 7.133 -20.844 -17.188 1 95.75 2 ASN B O 1
ATOM 1329 N N . ILE B 1 3 ? 9.266 -20.625 -16.516 1 98.12 3 ILE B N 1
ATOM 1330 C CA . ILE B 1 3 ? 9.047 -19.328 -15.883 1 98.12 3 ILE B CA 1
ATOM 1331 C C . ILE B 1 3 ? 9.852 -18.25 -16.609 1 98.12 3 ILE B C 1
ATOM 1333 O O . ILE B 1 3 ? 11.047 -18.422 -16.844 1 98.12 3 ILE B O 1
ATOM 1337 N N . ARG B 1 4 ? 9.211 -17.188 -16.906 1 97.75 4 ARG B N 1
ATOM 1338 C CA . ARG B 1 4 ? 9.844 -16.141 -17.688 1 97.75 4 ARG B CA 1
ATOM 1339 C C . ARG B 1 4 ? 9.172 -14.789 -17.422 1 97.75 4 ARG B C 1
ATOM 1341 O O . ARG B 1 4 ? 8.078 -14.734 -16.859 1 97.75 4 ARG B O 1
ATOM 1348 N N . GLU B 1 5 ? 9.859 -13.734 -17.844 1 97.75 5 GLU B N 1
ATOM 1349 C CA . GLU B 1 5 ? 9.227 -12.422 -17.859 1 97.75 5 GLU B CA 1
ATOM 1350 C C . GLU B 1 5 ? 8.109 -12.352 -18.891 1 97.75 5 GLU B C 1
ATOM 1352 O O . GLU B 1 5 ? 8.195 -12.984 -19.953 1 97.75 5 GLU B O 1
ATOM 1357 N N . VAL B 1 6 ? 7.141 -11.57 -18.641 1 97.81 6 VAL B N 1
ATOM 1358 C CA . VAL B 1 6 ? 5.977 -11.406 -19.5 1 97.81 6 VAL B CA 1
ATOM 1359 C C . VAL B 1 6 ? 6.383 -10.719 -20.797 1 97.81 6 VAL B C 1
ATOM 1361 O O . VAL B 1 6 ? 7.344 -9.945 -20.828 1 97.81 6 VAL B O 1
ATOM 1364 N N . HIS B 1 7 ? 5.719 -11.047 -21.875 1 95.81 7 HIS B N 1
ATOM 1365 C CA . HIS B 1 7 ? 5.785 -10.32 -23.141 1 95.81 7 HIS B CA 1
ATOM 1366 C C . HIS B 1 7 ? 4.469 -9.609 -23.438 1 95.81 7 HIS B C 1
ATOM 1368 O O . HIS B 1 7 ? 3.416 -10.008 -22.938 1 95.81 7 HIS B O 1
ATOM 1374 N N . LEU B 1 8 ? 4.582 -8.578 -24.266 1 95.12 8 LEU B N 1
ATOM 1375 C CA . LEU B 1 8 ? 3.369 -7.855 -24.641 1 95.12 8 LEU B CA 1
ATOM 1376 C C . LEU B 1 8 ? 2.355 -8.797 -25.281 1 95.12 8 LEU B C 1
ATOM 1378 O O . LEU B 1 8 ? 1.146 -8.617 -25.125 1 95.12 8 LEU B O 1
ATOM 1382 N N . SER B 1 9 ? 2.836 -9.781 -25.969 1 95 9 SER B N 1
ATOM 1383 C CA . SER B 1 9 ? 1.97 -10.734 -26.656 1 95 9 SER B CA 1
ATOM 1384 C C . SER B 1 9 ? 1.215 -11.617 -25.672 1 95 9 SER B C 1
ATOM 1386 O O . SER B 1 9 ? 0.271 -12.312 -26.062 1 95 9 SER B O 1
ATOM 1388 N N . ASP B 1 10 ? 1.59 -11.578 -24.359 1 96.38 10 ASP B N 1
ATOM 1389 C CA . ASP B 1 10 ? 0.932 -12.383 -23.328 1 96.38 10 ASP B CA 1
ATOM 1390 C C . ASP B 1 10 ? -0.307 -11.68 -22.781 1 96.38 10 ASP B C 1
ATOM 1392 O O . ASP B 1 10 ? -1.029 -12.234 -21.953 1 96.38 10 ASP B O 1
ATOM 1396 N N . ALA B 1 11 ? -0.597 -10.469 -23.234 1 96.12 11 ALA B N 1
ATOM 1397 C CA . ALA B 1 11 ? -1.571 -9.586 -22.594 1 96.12 11 ALA B CA 1
ATOM 1398 C C . ALA B 1 11 ? -2.924 -10.281 -22.453 1 96.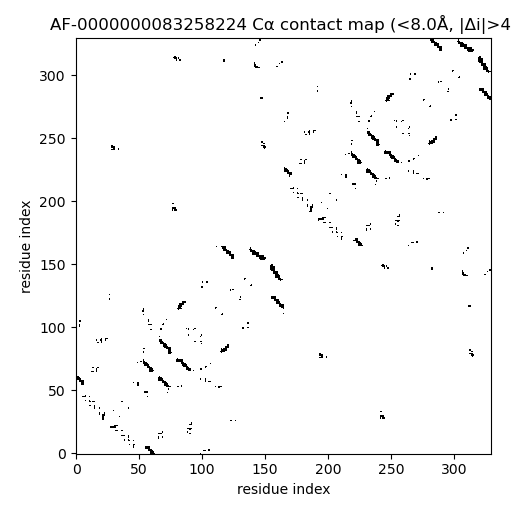12 11 ALA B C 1
ATOM 1400 O O . ALA B 1 11 ? -3.506 -10.297 -21.375 1 96.12 11 ALA B O 1
ATOM 1401 N N . LYS B 1 12 ? -3.41 -10.859 -23.516 1 95.25 12 LYS B N 1
ATOM 1402 C CA . LYS B 1 12 ? -4.715 -11.516 -23.484 1 95.25 12 LYS B CA 1
ATOM 1403 C C . LYS B 1 12 ? -4.707 -12.711 -22.531 1 95.25 12 LYS B C 1
ATOM 1405 O O . LYS B 1 12 ? -5.605 -12.852 -21.688 1 95.25 12 LYS B O 1
ATOM 1410 N N . ASP B 1 13 ? -3.732 -13.547 -22.641 1 96.25 13 ASP B N 1
ATOM 1411 C CA . ASP B 1 13 ? -3.635 -14.742 -21.797 1 96.25 13 ASP B CA 1
ATOM 1412 C C . ASP B 1 13 ? -3.453 -14.367 -20.328 1 96.25 13 ASP B C 1
ATOM 1414 O O . ASP B 1 13 ? -4.008 -15.023 -19.438 1 96.25 13 ASP B O 1
ATOM 1418 N N . LEU B 1 14 ? -2.678 -13.359 -20.125 1 96.38 14 LEU B N 1
ATOM 1419 C CA . LEU B 1 14 ? -2.469 -12.898 -18.766 1 96.38 14 LEU B CA 1
ATOM 1420 C C . LEU B 1 14 ? -3.764 -12.352 -18.172 1 96.38 14 LEU B C 1
ATOM 1422 O O . LEU B 1 14 ? -4.086 -12.633 -17.016 1 96.38 14 LEU B O 1
ATOM 1426 N N . SER B 1 15 ? -4.473 -11.531 -18.969 1 94.56 15 SER B N 1
ATOM 1427 C CA . SER B 1 15 ? -5.762 -11.008 -18.516 1 94.56 15 SER B CA 1
ATOM 1428 C C . SER B 1 15 ? -6.699 -12.141 -18.109 1 94.56 15 SER B C 1
ATOM 1430 O O . SER B 1 15 ? -7.324 -12.086 -17.047 1 94.56 15 SER B O 1
ATOM 1432 N N . THR B 1 16 ? -6.758 -13.164 -18.922 1 94 16 THR B N 1
ATOM 1433 C CA . THR B 1 16 ? -7.598 -14.328 -18.641 1 94 16 THR B CA 1
ATOM 1434 C C . THR B 1 16 ? -7.129 -15.047 -17.375 1 94 16 THR B C 1
ATOM 1436 O O . THR B 1 16 ? -7.945 -15.422 -16.531 1 94 16 THR B O 1
ATOM 1439 N N . LEU B 1 17 ? -5.879 -15.25 -17.281 1 95.75 17 LEU B N 1
ATOM 1440 C CA . LEU B 1 17 ? -5.305 -15.93 -16.125 1 95.75 17 LEU B CA 1
ATOM 1441 C C . LEU B 1 17 ? -5.648 -15.188 -14.828 1 95.75 17 LEU B C 1
ATOM 1443 O O . LEU B 1 17 ? -6.105 -15.797 -13.859 1 95.75 17 LEU B O 1
ATOM 1447 N N . ILE B 1 18 ? -5.441 -13.883 -14.781 1 95.12 18 ILE B N 1
ATOM 1448 C CA . ILE B 1 18 ? -5.703 -13.078 -13.594 1 95.12 18 ILE B CA 1
ATOM 1449 C C . ILE B 1 18 ? -7.18 -13.188 -13.211 1 95.12 18 ILE B C 1
ATOM 1451 O O . ILE B 1 18 ? -7.512 -13.375 -12.039 1 95.12 18 ILE B O 1
ATOM 1455 N N . GLN B 1 19 ? -8.008 -13.117 -14.18 1 93.31 19 GLN B N 1
ATOM 1456 C CA . GLN B 1 19 ? -9.438 -13.25 -13.945 1 93.31 19 GLN B CA 1
ATOM 1457 C C . GLN B 1 19 ? -9.773 -14.617 -13.344 1 93.31 19 GLN B C 1
ATOM 1459 O O . GLN B 1 19 ? -10.547 -14.703 -12.383 1 93.31 19 GLN B O 1
ATOM 1464 N N . LEU B 1 20 ? -9.234 -15.641 -13.883 1 93.75 20 LEU B N 1
ATOM 1465 C CA . LEU B 1 20 ? -9.492 -17 -13.422 1 93.75 20 LEU B CA 1
ATOM 1466 C C . LEU B 1 20 ? -8.969 -17.203 -12 1 93.75 20 LEU B C 1
ATOM 1468 O O . LEU B 1 20 ? -9.609 -17.859 -11.18 1 93.75 20 LEU B O 1
ATOM 1472 N N . VAL B 1 21 ? -7.852 -16.672 -11.758 1 94.81 21 VAL B N 1
ATOM 1473 C CA . VAL B 1 21 ? -7.273 -16.766 -10.422 1 94.81 21 VAL B CA 1
ATOM 1474 C C . VAL B 1 21 ? -8.164 -16.031 -9.422 1 94.81 21 VAL B C 1
ATOM 1476 O O . VAL B 1 21 ? -8.469 -16.547 -8.352 1 94.81 21 VAL B O 1
ATOM 1479 N N . ASP B 1 22 ? -8.57 -14.781 -9.758 1 92 22 ASP B N 1
ATOM 1480 C CA . ASP B 1 22 ? -9.477 -14.023 -8.898 1 92 22 ASP B CA 1
ATOM 1481 C C . ASP B 1 22 ? -10.75 -14.82 -8.609 1 92 22 ASP B C 1
ATOM 1483 O O . ASP B 1 22 ? -11.258 -14.812 -7.484 1 92 22 ASP B O 1
ATOM 1487 N N . GLU B 1 23 ? -11.211 -15.508 -9.555 1 90.75 23 GLU B N 1
ATOM 1488 C CA . GLU B 1 23 ? -12.477 -16.234 -9.453 1 90.75 23 GLU B CA 1
ATOM 1489 C C . GLU B 1 23 ? -12.328 -17.5 -8.617 1 90.75 23 GLU B C 1
ATOM 1491 O O . GLU B 1 23 ? -13.266 -17.906 -7.926 1 90.75 23 GLU B O 1
ATOM 1496 N N . SER B 1 24 ? -11.211 -18 -8.664 1 89.31 24 SER B N 1
ATOM 1497 C CA . SER B 1 24 ? -11.055 -19.312 -8.055 1 89.31 24 SER B CA 1
ATOM 1498 C C . SER B 1 24 ? -10.352 -19.219 -6.703 1 89.31 24 SER B C 1
ATOM 1500 O O . SER B 1 24 ? -10.234 -20.219 -5.988 1 89.31 24 SER B O 1
ATOM 1502 N N . SER B 1 25 ? -9.867 -18.109 -6.418 1 87.75 25 SER B N 1
ATOM 1503 C CA . SER B 1 25 ? -9.125 -17.953 -5.172 1 87.75 25 SER B CA 1
ATOM 1504 C C . SER B 1 25 ? -9.984 -17.281 -4.098 1 87.75 25 SER B C 1
ATOM 1506 O O . SER B 1 25 ? -10.688 -16.312 -4.371 1 87.75 25 SER B O 1
ATOM 1508 N N . GLU B 1 26 ? -9.844 -17.781 -2.885 1 89 26 GLU B N 1
ATOM 1509 C CA . GLU B 1 26 ? -10.594 -17.266 -1.744 1 89 26 GLU B CA 1
ATOM 1510 C C . GLU B 1 26 ? -9.914 -16.016 -1.165 1 89 26 GLU B C 1
ATOM 1512 O O . GLU B 1 26 ? -10.57 -15.188 -0.535 1 89 26 GLU B O 1
ATOM 1517 N N . TYR B 1 27 ? -8.68 -15.836 -1.466 1 92.06 27 TYR B N 1
ATOM 1518 C CA . TYR B 1 27 ? -7.941 -14.891 -0.64 1 92.06 27 TYR B CA 1
ATOM 1519 C C . TYR B 1 27 ? -7.406 -13.734 -1.479 1 92.06 27 TYR B C 1
ATOM 1521 O O . TYR B 1 27 ? -6.711 -12.852 -0.964 1 92.06 27 TYR B O 1
ATOM 1529 N N . MET B 1 28 ? -7.773 -13.781 -2.76 1 94.06 28 MET B N 1
ATOM 1530 C CA . MET B 1 28 ? -7.352 -12.641 -3.57 1 94.06 28 MET B CA 1
ATOM 1531 C C . MET B 1 28 ? -8.125 -11.383 -3.191 1 94.06 28 MET B C 1
ATOM 1533 O O . MET B 1 28 ? -9.25 -11.469 -2.684 1 94.06 28 MET B O 1
ATOM 1537 N N . LEU B 1 29 ? -7.598 -10.25 -3.463 1 95.38 29 LEU B N 1
ATOM 1538 C CA . LEU B 1 29 ? -8.164 -8.969 -3.057 1 95.38 29 LEU B CA 1
ATOM 1539 C C . LEU B 1 29 ? -9.484 -8.711 -3.775 1 95.38 29 LEU B C 1
ATOM 1541 O O . LEU B 1 29 ? -10.461 -8.289 -3.152 1 95.38 29 LEU B O 1
ATOM 1545 N N . TRP B 1 30 ? -9.477 -8.93 -5.078 1 94.19 30 TRP B N 1
ATOM 1546 C CA . TRP B 1 30 ? -10.633 -8.602 -5.895 1 94.19 30 TRP B CA 1
ATOM 1547 C C . TRP B 1 30 ? -11.625 -9.766 -5.934 1 94.19 30 TRP B C 1
ATOM 1549 O O . TRP B 1 30 ? -11.234 -10.906 -6.195 1 94.19 30 TRP B O 1
ATOM 1559 N N . GLU B 1 31 ? -12.812 -9.445 -5.734 1 92.25 31 GLU B N 1
ATOM 1560 C CA . GLU B 1 31 ? -13.852 -10.461 -5.867 1 92.25 31 GLU B CA 1
ATOM 1561 C C . GLU B 1 31 ? -14.125 -10.789 -7.332 1 92.25 31 GLU B C 1
ATOM 1563 O O . GLU B 1 31 ? -13.859 -9.969 -8.211 1 92.25 31 GLU B O 1
ATOM 1568 N N . PRO B 1 32 ? -14.664 -12 -7.512 1 87.12 32 PRO B N 1
ATOM 1569 C CA . PRO B 1 32 ? -15 -12.352 -8.898 1 87.12 32 PRO B CA 1
ATOM 1570 C C . PRO B 1 32 ? -15.891 -11.312 -9.57 1 87.12 32 PRO B C 1
ATOM 1572 O O . PRO B 1 32 ? -16.891 -10.883 -9 1 87.12 32 PRO B O 1
ATOM 1575 N N . GLY B 1 33 ? -15.414 -10.875 -10.734 1 85.44 33 GLY B N 1
ATOM 1576 C CA . GLY B 1 33 ? -16.234 -9.969 -11.531 1 85.44 33 GLY B CA 1
ATOM 1577 C C . GLY B 1 33 ? -16.094 -8.523 -11.109 1 85.44 33 GLY B C 1
ATOM 1578 O O . GLY B 1 33 ? -16.688 -7.633 -11.719 1 85.44 33 GLY B O 1
ATOM 1579 N N . GLU B 1 34 ? -15.391 -8.289 -10.102 1 90 34 GLU B N 1
ATOM 1580 C CA . GLU B 1 34 ? -15.281 -6.926 -9.578 1 90 34 GLU B CA 1
ATOM 1581 C C . GLU B 1 34 ? -14.477 -6.035 -10.516 1 90 34 GLU B C 1
ATOM 1583 O O . GLU B 1 34 ? -14.875 -4.906 -10.805 1 90 34 GLU B O 1
ATOM 1588 N N . ARG B 1 35 ? -13.32 -6.566 -10.891 1 82.88 35 ARG B N 1
ATOM 1589 C CA . ARG B 1 35 ? -12.484 -5.777 -11.789 1 82.88 35 ARG B CA 1
ATOM 1590 C C . ARG B 1 35 ? -12.789 -6.098 -13.25 1 82.88 35 ARG B C 1
ATOM 1592 O O . ARG B 1 35 ? -13.023 -7.258 -13.602 1 82.88 35 ARG B O 1
ATOM 1599 N N . LYS B 1 36 ? -12.992 -4.996 -13.977 1 76.38 36 LYS B N 1
ATOM 1600 C CA . LYS B 1 36 ? -13.094 -5.191 -15.422 1 76.38 36 LYS B CA 1
ATOM 1601 C C . LYS B 1 36 ? -11.719 -5.227 -16.078 1 76.38 36 LYS B C 1
ATOM 1603 O O . LYS B 1 36 ? -11.07 -4.191 -16.219 1 76.38 36 LYS B O 1
ATOM 1608 N N . ILE B 1 37 ? -11.289 -6.43 -16.297 1 76.75 37 ILE B N 1
ATOM 1609 C CA . ILE B 1 37 ? -9.984 -6.578 -16.922 1 76.75 37 ILE B CA 1
ATOM 1610 C C . ILE B 1 37 ? -10.148 -6.738 -18.438 1 76.75 37 ILE B C 1
ATOM 1612 O O . ILE B 1 37 ? -10.867 -7.625 -18.891 1 76.75 37 ILE B O 1
ATOM 1616 N N . SER B 1 38 ? -9.727 -5.637 -19.125 1 78 38 SER B N 1
ATOM 1617 C CA . SER B 1 38 ? -9.727 -5.719 -20.594 1 78 38 SER B CA 1
ATOM 1618 C C . SER B 1 38 ? -8.312 -5.863 -21.141 1 78 38 SER B C 1
ATOM 1620 O O . SER B 1 38 ? -7.34 -5.551 -20.453 1 78 38 SER B O 1
ATOM 1622 N N . GLN B 1 39 ? -8.281 -6.379 -22.297 1 79.62 39 GLN B N 1
ATOM 1623 C CA . GLN B 1 39 ? -6.988 -6.57 -22.953 1 79.62 39 GLN B CA 1
ATOM 1624 C C . GLN B 1 39 ? -6.219 -5.258 -23.047 1 79.62 39 GLN B C 1
ATOM 1626 O O . GLN B 1 39 ? -5.012 -5.223 -22.797 1 79.62 39 GLN B O 1
ATOM 1631 N N . ASP B 1 40 ? -6.891 -4.195 -23.469 1 80.56 40 ASP B N 1
ATOM 1632 C CA . ASP B 1 40 ? -6.242 -2.895 -23.594 1 80.56 40 ASP B CA 1
ATOM 1633 C C . ASP B 1 40 ? -5.664 -2.432 -22.266 1 80.56 40 ASP B C 1
ATOM 1635 O O . ASP B 1 40 ? -4.531 -1.947 -22.203 1 80.56 40 ASP B O 1
ATOM 1639 N N . HIS B 1 41 ? -6.285 -2.713 -21.297 1 84.69 41 HIS B N 1
ATOM 1640 C CA . HIS B 1 41 ? -5.828 -2.35 -19.969 1 84.69 41 HIS B CA 1
ATOM 1641 C C . HIS B 1 41 ? -4.629 -3.193 -19.547 1 84.69 41 HIS B C 1
ATOM 1643 O O . HIS B 1 41 ? -3.688 -2.678 -18.938 1 84.69 41 HIS B O 1
ATOM 1649 N N . GLN B 1 42 ? -4.723 -4.367 -20.016 1 87 42 GLN B N 1
ATOM 1650 C CA . GLN B 1 42 ? -3.645 -5.273 -19.641 1 87 42 GLN B CA 1
ATOM 1651 C C . GLN B 1 42 ? -2.359 -4.941 -20.406 1 87 42 GLN B C 1
ATOM 1653 O O . GLN B 1 42 ? -1.263 -5.066 -19.859 1 87 42 GLN B O 1
ATOM 1658 N N . GLU B 1 43 ? -2.479 -4.602 -21.625 1 90.69 43 GLU B N 1
ATOM 1659 C CA . GLU B 1 43 ? -1.307 -4.168 -22.375 1 90.69 43 GLU B CA 1
ATOM 1660 C C . GLU B 1 43 ? -0.651 -2.951 -21.734 1 90.69 43 GLU B C 1
ATOM 1662 O O . GLU B 1 43 ? 0.573 -2.898 -21.594 1 90.69 43 GLU B O 1
ATOM 1667 N N . LYS B 1 44 ? -1.445 -2.035 -21.391 1 91.75 44 LYS B N 1
ATOM 1668 C CA . LYS B 1 44 ? -0.928 -0.835 -20.734 1 91.75 44 LYS B CA 1
ATOM 1669 C C . LYS B 1 44 ? -0.27 -1.176 -19.391 1 91.75 44 LYS B C 1
ATOM 1671 O O . LYS B 1 44 ? 0.749 -0.585 -19.031 1 91.75 44 LYS B O 1
ATOM 1676 N N . MET B 1 45 ? -0.883 -2.123 -18.781 1 92.19 45 MET B N 1
ATOM 1677 C CA . MET B 1 45 ? -0.302 -2.57 -17.516 1 92.19 45 MET B CA 1
ATOM 1678 C C . MET B 1 45 ? 1.079 -3.18 -17.75 1 92.19 45 MET B C 1
ATOM 1680 O O . MET B 1 45 ? 2.045 -2.793 -17.078 1 92.19 45 MET B O 1
ATOM 1684 N N . ILE B 1 46 ? 1.132 -4.086 -18.672 1 95.12 46 ILE B N 1
ATOM 1685 C CA . ILE B 1 46 ? 2.396 -4.75 -18.969 1 95.12 46 ILE B CA 1
ATOM 1686 C C . ILE B 1 46 ? 3.447 -3.707 -19.359 1 95.12 46 ILE B C 1
ATOM 1688 O O . ILE B 1 46 ? 4.57 -3.734 -18.844 1 95.12 46 ILE B O 1
ATOM 1692 N N . GLU B 1 47 ? 3.08 -2.771 -20.141 1 94.81 47 GLU B N 1
ATOM 1693 C CA . GLU B 1 47 ? 4 -1.723 -20.578 1 94.81 47 GLU B CA 1
ATOM 1694 C C . GLU B 1 47 ? 4.5 -0.907 -19.375 1 94.81 47 GLU B C 1
ATOM 1696 O O . GLU B 1 47 ? 5.688 -0.6 -19.281 1 94.81 47 GLU B O 1
ATOM 1701 N N . SER B 1 48 ? 3.582 -0.578 -18.562 1 95.25 48 SER B N 1
ATOM 1702 C CA . SER B 1 48 ? 3.934 0.233 -17.406 1 95.25 48 SER B CA 1
ATOM 1703 C C . SER B 1 48 ? 4.93 -0.492 -16.5 1 95.25 48 SER B C 1
ATOM 1705 O O . SER B 1 48 ? 5.816 0.133 -15.914 1 95.25 48 SER B O 1
ATOM 1707 N N . PHE B 1 49 ? 4.742 -1.728 -16.359 1 96 49 PHE B N 1
ATOM 1708 C CA . PHE B 1 49 ? 5.664 -2.52 -15.555 1 96 49 PHE B CA 1
ATOM 1709 C C . PHE B 1 49 ? 7.031 -2.604 -16.219 1 96 49 PHE B C 1
ATOM 1711 O O . PHE B 1 49 ? 8.062 -2.432 -15.57 1 96 49 PHE B O 1
ATOM 1718 N N . LEU B 1 50 ? 7.012 -2.857 -17.469 1 91.5 50 LEU B N 1
ATOM 1719 C CA . LEU B 1 50 ? 8.25 -3.09 -18.203 1 91.5 50 LEU B CA 1
ATOM 1720 C C . LEU B 1 50 ? 9.047 -1.798 -18.344 1 91.5 50 LEU B C 1
ATOM 1722 O O . LEU B 1 50 ? 10.25 -1.834 -18.609 1 91.5 50 LEU B O 1
ATOM 1726 N N . GLU B 1 51 ? 8.422 -0.681 -18.156 1 94.12 51 GLU B N 1
ATOM 1727 C CA . GLU B 1 51 ? 9.086 0.617 -18.266 1 94.12 51 GLU B CA 1
ATOM 1728 C C . GLU B 1 51 ? 9.852 0.946 -16.984 1 94.12 51 GLU B C 1
ATOM 1730 O O . GLU B 1 51 ? 10.695 1.851 -16.969 1 94.12 51 GLU B O 1
ATOM 1735 N N . LYS B 1 52 ? 9.602 0.28 -15.977 1 95.88 52 LYS B N 1
ATOM 1736 C CA . LYS B 1 52 ? 10.234 0.547 -14.695 1 95.88 52 LYS B CA 1
ATOM 1737 C C . LYS B 1 52 ? 11.32 -0.488 -14.391 1 95.88 52 LYS B C 1
ATOM 1739 O O . LYS B 1 52 ? 11.055 -1.691 -14.414 1 95.88 52 LYS B O 1
ATOM 1744 N N . ALA B 1 53 ? 12.422 -0.017 -14.023 1 96.62 53 ALA B N 1
ATOM 1745 C CA . ALA B 1 53 ? 13.547 -0.904 -13.75 1 96.62 53 ALA B CA 1
ATOM 1746 C C . ALA B 1 53 ? 13.305 -1.723 -12.484 1 96.62 53 ALA B C 1
ATOM 1748 O O . ALA B 1 53 ? 13.883 -2.797 -12.312 1 96.62 53 ALA B O 1
ATOM 1749 N N . ASN B 1 54 ? 12.445 -1.21 -11.625 1 98.44 54 ASN B N 1
ATOM 1750 C CA . ASN B 1 54 ? 12.25 -1.869 -10.336 1 98.44 54 ASN B CA 1
ATOM 1751 C C . ASN B 1 54 ? 10.898 -2.578 -10.273 1 98.44 54 ASN B C 1
ATOM 1753 O O . ASN B 1 54 ? 10.344 -2.76 -9.188 1 98.44 54 ASN B O 1
ATOM 1757 N N . SER B 1 55 ? 10.336 -2.918 -11.383 1 98.69 55 SER B N 1
ATOM 1758 C CA . SER B 1 55 ? 9.086 -3.666 -11.469 1 98.69 55 SER B CA 1
ATOM 1759 C C . SER B 1 55 ? 9.164 -4.742 -12.547 1 98.69 55 SER B C 1
ATOM 1761 O O . SER B 1 55 ? 9.938 -4.621 -13.5 1 98.69 55 SER B O 1
ATOM 1763 N N . THR B 1 56 ? 8.352 -5.773 -12.359 1 98.5 56 THR B N 1
ATOM 1764 C CA . THR B 1 56 ? 8.336 -6.82 -13.375 1 98.5 56 THR B CA 1
ATOM 1765 C C . THR B 1 56 ? 7.074 -7.676 -13.25 1 98.5 56 THR B C 1
ATOM 1767 O O . THR B 1 56 ? 6.371 -7.605 -12.242 1 98.5 56 THR B O 1
ATOM 1770 N N . ILE B 1 57 ? 6.82 -8.383 -14.281 1 98.69 57 ILE B N 1
ATOM 1771 C CA . ILE B 1 57 ? 5.809 -9.438 -14.32 1 98.69 57 ILE B CA 1
ATOM 1772 C C . ILE B 1 57 ? 6.441 -10.75 -14.773 1 98.69 57 ILE B C 1
ATOM 1774 O O . ILE B 1 57 ? 7.023 -10.812 -15.867 1 98.69 57 ILE B O 1
ATOM 1778 N N . LEU B 1 58 ? 6.34 -11.703 -13.93 1 98.75 58 LEU B N 1
ATOM 1779 C CA . LEU B 1 58 ? 6.762 -13.062 -14.281 1 98.75 58 LEU B CA 1
ATOM 1780 C C . LEU B 1 58 ? 5.555 -13.961 -14.508 1 98.75 58 LEU B C 1
ATOM 1782 O O . LEU B 1 58 ? 4.543 -13.844 -13.812 1 98.75 58 LEU B O 1
ATOM 1786 N N . VAL B 1 59 ? 5.723 -14.891 -15.484 1 98.69 59 VAL B N 1
ATOM 1787 C CA . VAL B 1 59 ? 4.641 -15.828 -15.758 1 98.69 59 VAL B CA 1
ATOM 1788 C C . VAL B 1 59 ? 5.195 -17.25 -15.781 1 98.69 59 VAL B C 1
ATOM 1790 O O . VAL B 1 59 ? 6.359 -17.469 -16.109 1 98.69 59 VAL B O 1
ATOM 1793 N N . ALA B 1 60 ? 4.387 -18.141 -15.312 1 98.62 60 ALA B N 1
ATOM 1794 C CA . ALA B 1 60 ? 4.66 -19.578 -15.391 1 98.62 60 ALA B CA 1
ATOM 1795 C C . ALA B 1 60 ? 3.797 -20.25 -16.453 1 98.62 60 ALA B C 1
ATOM 1797 O O . ALA B 1 60 ? 2.58 -20.047 -16.484 1 98.62 60 ALA B O 1
ATOM 1798 N N . GLU B 1 61 ? 4.414 -21 -17.266 1 97.81 61 GLU B N 1
ATOM 1799 C CA . GLU B 1 61 ? 3.746 -21.688 -18.375 1 97.81 61 GLU B CA 1
ATOM 1800 C C . GLU B 1 61 ? 3.904 -23.203 -18.266 1 97.81 61 GLU B C 1
ATOM 1802 O O . GLU B 1 61 ? 4.992 -23.688 -17.969 1 97.81 61 GLU B O 1
ATOM 1807 N N . VAL B 1 62 ? 2.789 -23.891 -18.422 1 96.5 62 VAL B N 1
ATOM 1808 C CA . VAL B 1 62 ? 2.752 -25.344 -18.547 1 96.5 62 VAL B CA 1
ATOM 1809 C C . VAL B 1 62 ? 1.999 -25.734 -19.812 1 96.5 62 VAL B C 1
ATOM 1811 O O . VAL B 1 62 ? 0.847 -25.344 -20 1 96.5 62 VAL B O 1
ATOM 1814 N N . ASP B 1 63 ? 2.611 -26.516 -20.703 1 94.62 63 ASP B N 1
ATOM 1815 C CA . ASP B 1 63 ? 2.008 -26.969 -21.953 1 94.62 63 ASP B CA 1
ATOM 1816 C C . ASP B 1 63 ? 1.467 -25.781 -22.75 1 94.62 63 ASP B C 1
ATOM 1818 O O . ASP B 1 63 ? 0.305 -25.766 -23.172 1 94.62 63 ASP B O 1
ATOM 1822 N N . ASP B 1 64 ? 2.16 -24.625 -22.766 1 93.12 64 ASP B N 1
ATOM 1823 C CA . ASP B 1 64 ? 1.92 -23.438 -23.562 1 93.12 64 ASP B CA 1
ATOM 1824 C C . ASP B 1 64 ? 0.724 -22.656 -23.016 1 93.12 64 ASP B C 1
ATOM 1826 O O . ASP B 1 64 ? 0.11 -21.859 -23.75 1 93.12 64 ASP B O 1
ATOM 1830 N N . GLU B 1 65 ? 0.439 -22.938 -21.828 1 96.25 65 GLU B N 1
ATOM 1831 C CA . GLU B 1 65 ? -0.622 -22.203 -21.156 1 96.25 65 GLU B CA 1
ATOM 1832 C C . GLU B 1 65 ? -0.094 -21.484 -19.906 1 96.25 65 GLU B C 1
ATOM 1834 O O . GLU B 1 65 ? 0.678 -22.062 -19.141 1 96.25 65 GLU B O 1
ATOM 1839 N N . LEU B 1 66 ? -0.503 -20.25 -19.781 1 98.12 66 LEU B N 1
ATOM 1840 C CA . LEU B 1 66 ? -0.147 -19.547 -18.547 1 98.12 66 LEU B CA 1
ATOM 1841 C C . LEU B 1 66 ? -0.951 -20.078 -17.375 1 98.12 66 LEU B C 1
ATOM 1843 O O . LEU B 1 66 ? -2.18 -20.156 -17.438 1 98.12 66 LEU B O 1
ATOM 1847 N N . VAL B 1 67 ? -0.251 -20.453 -16.266 1 98.06 67 VAL B N 1
ATOM 1848 C CA . VAL B 1 67 ? -0.955 -21.094 -15.156 1 98.06 67 VAL B CA 1
ATOM 1849 C C . VAL B 1 67 ? -0.634 -20.344 -13.859 1 98.06 67 VAL B C 1
ATOM 1851 O O . VAL B 1 67 ? -1.226 -20.625 -12.82 1 98.06 67 VAL B O 1
ATOM 1854 N N . GLY B 1 68 ? 0.266 -19.438 -13.844 1 98.31 68 GLY B N 1
ATOM 1855 C CA . GLY B 1 68 ? 0.64 -18.609 -12.703 1 98.31 68 GLY B CA 1
ATOM 1856 C C . GLY B 1 68 ? 1.312 -17.312 -13.094 1 98.31 68 GLY B C 1
ATOM 1857 O O . GLY B 1 68 ? 1.783 -17.172 -14.227 1 98.31 68 GLY B O 1
ATOM 1858 N N . TYR B 1 69 ? 1.235 -16.344 -12.203 1 98.56 69 TYR B N 1
ATOM 1859 C CA . TYR B 1 69 ? 1.886 -15.062 -12.43 1 98.56 69 TYR B CA 1
ATOM 1860 C C . TYR B 1 69 ? 2.379 -14.461 -11.117 1 98.56 69 TYR B C 1
ATOM 1862 O O . TYR B 1 69 ? 1.928 -14.852 -10.039 1 98.56 69 TYR B O 1
ATOM 1870 N N . LEU B 1 70 ? 3.318 -13.609 -11.227 1 98.75 70 LEU B N 1
ATOM 1871 C CA . LEU B 1 70 ? 3.822 -12.805 -10.117 1 98.75 70 LEU B CA 1
ATOM 1872 C C . LEU B 1 70 ? 4.078 -11.367 -10.57 1 98.75 70 LEU B C 1
ATOM 1874 O O . LEU B 1 70 ? 4.789 -11.141 -11.555 1 98.75 70 LEU B O 1
ATOM 1878 N N . LEU B 1 71 ? 3.424 -10.445 -9.906 1 98.5 71 LEU B N 1
ATOM 1879 C CA . LEU B 1 71 ? 3.705 -9.023 -10.086 1 98.5 71 LEU B CA 1
ATOM 1880 C C . LEU B 1 71 ? 4.656 -8.523 -9.008 1 98.5 71 LEU B C 1
ATOM 1882 O O . LEU B 1 71 ? 4.488 -8.836 -7.828 1 98.5 71 LEU B O 1
ATOM 1886 N N . ALA B 1 72 ? 5.656 -7.855 -9.406 1 98.81 72 ALA B N 1
ATOM 1887 C CA . ALA B 1 72 ? 6.5 -7.074 -8.508 1 98.81 72 ALA B CA 1
ATOM 1888 C C . ALA B 1 72 ? 6.402 -5.582 -8.82 1 98.81 72 ALA B C 1
ATOM 1890 O O . ALA B 1 72 ? 6.789 -5.141 -9.898 1 98.81 72 ALA B O 1
ATOM 1891 N N . MET B 1 73 ? 5.887 -4.852 -7.914 1 98.56 73 MET B N 1
ATOM 1892 C CA . MET B 1 73 ? 5.68 -3.418 -8.094 1 98.56 73 MET B CA 1
ATOM 1893 C C . MET B 1 73 ? 6.66 -2.615 -7.246 1 98.56 73 MET B C 1
ATOM 1895 O O . MET B 1 73 ? 6.508 -2.535 -6.027 1 98.56 73 MET B O 1
ATOM 1899 N N . GLY B 1 74 ? 7.547 -1.969 -7.898 1 98.38 74 GLY B N 1
ATOM 1900 C CA . GLY B 1 74 ? 8.562 -1.188 -7.207 1 98.38 74 GLY B CA 1
ATOM 1901 C C . GLY B 1 74 ? 8.047 0.142 -6.695 1 98.38 74 GLY B C 1
ATOM 1902 O O . GLY B 1 74 ? 7.113 0.713 -7.262 1 98.38 74 GLY B O 1
ATOM 1903 N N . GLY B 1 75 ? 8.664 0.571 -5.633 1 97.88 75 GLY B N 1
ATOM 1904 C CA . GLY B 1 75 ? 8.328 1.884 -5.105 1 97.88 75 GLY B CA 1
ATOM 1905 C C . GLY B 1 75 ? 8.516 3 -6.113 1 97.88 75 GLY B C 1
ATOM 1906 O O . GLY B 1 75 ? 9.383 2.914 -6.984 1 97.88 75 GLY B O 1
ATOM 1907 N N . ASN B 1 76 ? 7.727 4.07 -5.949 1 96.12 76 ASN B N 1
ATOM 1908 C CA . ASN B 1 76 ? 7.711 5.129 -6.949 1 96.12 76 ASN B CA 1
ATOM 1909 C C . ASN B 1 76 ? 8.57 6.316 -6.523 1 96.12 76 ASN B C 1
ATOM 1911 O O . ASN B 1 76 ? 8.836 7.215 -7.32 1 96.12 76 ASN B O 1
ATOM 1915 N N . ALA B 1 77 ? 8.977 6.379 -5.297 1 96.94 77 ALA B N 1
ATOM 1916 C CA . ALA B 1 77 ? 9.797 7.469 -4.773 1 96.94 77 ALA B CA 1
ATOM 1917 C C . ALA B 1 77 ? 11.25 7.031 -4.625 1 96.94 77 ALA B C 1
ATOM 1919 O O . ALA B 1 77 ? 11.547 5.84 -4.531 1 96.94 77 ALA B O 1
ATOM 1920 N N . ARG B 1 78 ? 12.164 7.977 -4.629 1 96.75 78 ARG B N 1
ATOM 1921 C CA . ARG B 1 78 ? 13.57 7.676 -4.402 1 96.75 78 ARG B CA 1
ATOM 1922 C C . ARG B 1 78 ? 13.773 6.926 -3.09 1 96.75 78 ARG B C 1
ATOM 1924 O O . ARG B 1 78 ? 14.602 6.02 -3.006 1 96.75 78 ARG B O 1
ATOM 1931 N N . ARG B 1 79 ? 12.977 7.207 -2.119 1 98 79 ARG B N 1
ATOM 1932 C CA . ARG B 1 79 ? 13.156 6.676 -0.772 1 98 79 ARG B CA 1
ATOM 1933 C C . ARG B 1 79 ? 12.641 5.246 -0.676 1 98 79 ARG B C 1
ATOM 1935 O O . ARG B 1 79 ? 12.938 4.535 0.29 1 98 79 ARG B O 1
ATOM 1942 N N . ASN B 1 80 ? 11.852 4.805 -1.65 1 98.5 80 ASN B N 1
ATOM 1943 C CA . ASN B 1 80 ? 11.344 3.441 -1.53 1 98.5 80 ASN B CA 1
ATOM 1944 C C . ASN B 1 80 ? 11.523 2.66 -2.83 1 98.5 80 ASN B C 1
ATOM 1946 O O . ASN B 1 80 ? 10.898 1.616 -3.021 1 98.5 80 ASN B O 1
ATOM 1950 N N . LYS B 1 81 ? 12.328 3.131 -3.771 1 98 81 LYS B N 1
ATOM 1951 C CA . LYS B 1 81 ? 12.531 2.48 -5.062 1 98 81 LYS B CA 1
ATOM 1952 C C . LYS B 1 81 ? 13.227 1.132 -4.898 1 98 81 LYS B C 1
ATOM 1954 O O . LYS B 1 81 ? 13.211 0.302 -5.809 1 98 81 LYS B O 1
ATOM 1959 N N . HIS B 1 82 ? 13.867 0.906 -3.754 1 98.62 82 HIS B N 1
ATOM 1960 C CA . HIS B 1 82 ? 14.586 -0.337 -3.479 1 98.62 82 HIS B CA 1
ATOM 1961 C C . HIS B 1 82 ? 13.625 -1.429 -3.012 1 98.62 82 HIS B C 1
ATOM 1963 O O . HIS B 1 82 ? 14.039 -2.566 -2.783 1 98.62 82 HIS B O 1
ATOM 1969 N N . SER B 1 83 ? 12.367 -1.137 -2.814 1 98.81 83 SER B N 1
ATOM 1970 C CA . SER B 1 83 ? 11.352 -2.068 -2.326 1 98.81 83 SER B CA 1
ATOM 1971 C C . SER B 1 83 ? 10.344 -2.406 -3.416 1 98.81 83 SER B C 1
ATOM 1973 O O . SER B 1 83 ? 9.961 -1.54 -4.207 1 98.81 83 SER B O 1
ATOM 1975 N N . ALA B 1 84 ? 9.891 -3.637 -3.465 1 98.88 84 ALA B N 1
ATOM 1976 C CA . ALA B 1 84 ? 8.852 -4.051 -4.406 1 98.88 84 ALA B CA 1
ATOM 1977 C C . ALA B 1 84 ? 7.758 -4.844 -3.697 1 98.88 84 ALA B C 1
ATOM 1979 O O . ALA B 1 84 ? 8.047 -5.766 -2.928 1 98.88 84 ALA B O 1
ATOM 1980 N N . TYR B 1 85 ? 6.539 -4.484 -3.869 1 98.88 85 TYR B N 1
ATOM 1981 C CA . TYR B 1 85 ? 5.375 -5.23 -3.404 1 98.88 85 TYR B CA 1
ATOM 1982 C C . TYR B 1 85 ? 4.996 -6.324 -4.398 1 98.88 85 TYR B C 1
ATOM 1984 O O . TYR B 1 85 ? 4.938 -6.078 -5.605 1 98.88 85 TYR B O 1
ATOM 1992 N N . ILE B 1 86 ? 4.727 -7.512 -3.932 1 98.75 86 ILE B N 1
ATOM 1993 C CA . ILE B 1 86 ? 4.535 -8.602 -4.879 1 98.75 86 ILE B CA 1
ATOM 1994 C C . ILE B 1 86 ? 3.125 -9.172 -4.734 1 98.75 86 ILE B C 1
ATOM 1996 O O . ILE B 1 86 ? 2.555 -9.164 -3.641 1 98.75 86 ILE B O 1
ATOM 2000 N N . VAL B 1 87 ? 2.562 -9.617 -5.77 1 98.38 87 VAL B N 1
ATOM 2001 C CA . VAL B 1 87 ? 1.305 -10.352 -5.879 1 98.38 87 VAL B CA 1
ATOM 2002 C C . VAL B 1 87 ? 1.531 -11.656 -6.645 1 98.38 87 VAL B C 1
ATOM 2004 O O . VAL B 1 87 ? 2.139 -11.656 -7.715 1 98.38 87 VAL B O 1
ATOM 2007 N N . LEU B 1 88 ? 1.113 -12.695 -6.086 1 98.31 88 LEU B N 1
ATOM 2008 C CA . LEU B 1 88 ? 1.314 -14.016 -6.684 1 98.31 88 LEU B CA 1
ATOM 2009 C C . LEU B 1 88 ? -0.015 -14.742 -6.859 1 98.31 88 LEU B C 1
ATOM 2011 O O . LEU B 1 88 ? -0.84 -14.766 -5.945 1 98.31 88 LEU B O 1
ATOM 2015 N N . GLY B 1 89 ? -0.245 -15.203 -8.055 1 97.62 89 GLY B N 1
ATOM 2016 C CA . GLY B 1 89 ? -1.414 -16.016 -8.367 1 97.62 89 GLY B CA 1
ATOM 2017 C C . GLY B 1 89 ? -1.08 -17.281 -9.133 1 97.62 89 GLY B C 1
ATOM 2018 O O . GLY B 1 89 ? -0.258 -17.25 -10.055 1 97.62 89 GLY B O 1
ATOM 2019 N N . VAL B 1 90 ? -1.635 -18.359 -8.719 1 97.44 90 VAL B N 1
ATOM 2020 C CA . VAL B 1 90 ? -1.516 -19.656 -9.398 1 97.44 90 VAL B CA 1
ATOM 2021 C C . VAL B 1 90 ? -2.898 -20.266 -9.578 1 97.44 90 VAL B C 1
ATOM 2023 O O . VAL B 1 90 ? -3.713 -20.266 -8.648 1 97.44 90 VAL B O 1
ATOM 2026 N N . LEU B 1 91 ? -3.133 -20.75 -10.727 1 96 91 LEU B N 1
ATOM 2027 C CA . LEU B 1 91 ? -4.391 -21.453 -10.961 1 96 91 LEU B CA 1
ATOM 2028 C C . LEU B 1 91 ? -4.582 -22.594 -9.953 1 96 91 LEU B C 1
ATOM 2030 O O . LEU B 1 91 ? -3.637 -23.312 -9.648 1 96 91 LEU B O 1
ATOM 2034 N N . GLN B 1 92 ? -5.789 -22.75 -9.516 1 93.06 92 GLN B N 1
ATOM 2035 C CA . GLN B 1 92 ? -6.113 -23.688 -8.453 1 93.06 92 GLN B CA 1
ATOM 2036 C C . GLN B 1 92 ? -5.648 -25.109 -8.812 1 93.06 92 GLN B C 1
ATOM 2038 O O . GLN B 1 92 ? -5.051 -25.797 -7.992 1 93.06 92 GLN B O 1
ATOM 2043 N N . GLY B 1 93 ? -5.828 -25.531 -9.984 1 92.69 93 GLY B N 1
ATOM 2044 C CA . GLY B 1 93 ? -5.496 -26.875 -10.414 1 92.69 93 GLY B CA 1
ATOM 2045 C C . GLY B 1 93 ? -4 -27.125 -10.523 1 92.69 93 GLY B C 1
ATOM 2046 O O . GLY B 1 93 ? -3.557 -28.266 -10.648 1 92.69 93 GLY B O 1
ATOM 2047 N N . TYR B 1 94 ? -3.189 -26.141 -10.375 1 94.38 94 TYR B N 1
ATOM 2048 C CA . TYR B 1 94 ? -1.746 -26.25 -10.562 1 94.38 94 TYR B CA 1
ATOM 2049 C C . TYR B 1 94 ? -1.009 -25.953 -9.258 1 94.38 94 TYR B C 1
ATOM 2051 O O . TYR B 1 94 ? 0.223 -25.891 -9.242 1 94.38 94 TYR B O 1
ATOM 2059 N N . ARG B 1 95 ? -1.733 -25.766 -8.195 1 92.69 95 ARG B N 1
ATOM 2060 C CA . ARG B 1 95 ? -1.119 -25.5 -6.898 1 92.69 95 ARG B CA 1
ATOM 2061 C C . ARG B 1 95 ? -0.504 -26.766 -6.309 1 92.69 95 ARG B C 1
ATOM 2063 O O . ARG B 1 95 ? -0.937 -27.875 -6.621 1 92.69 95 ARG B O 1
ATOM 2070 N N . GLY B 1 96 ? 0.499 -26.531 -5.527 1 91.38 96 GLY B N 1
ATOM 2071 C CA . GLY B 1 96 ? 1.166 -27.672 -4.91 1 91.38 96 GLY B CA 1
ATOM 2072 C C . GLY B 1 96 ? 2.146 -28.359 -5.836 1 91.38 96 GLY B C 1
ATOM 2073 O O . GLY B 1 96 ? 2.646 -29.438 -5.523 1 91.38 96 GLY B O 1
ATOM 2074 N N . HIS B 1 97 ? 2.418 -27.734 -6.961 1 92.88 97 HIS B N 1
ATOM 2075 C CA . HIS B 1 97 ? 3.297 -28.359 -7.949 1 92.88 97 HIS B CA 1
ATOM 2076 C C . HIS B 1 97 ? 4.574 -27.547 -8.133 1 92.88 97 HIS B C 1
ATOM 2078 O O . HIS B 1 97 ? 5.242 -27.656 -9.164 1 92.88 97 HIS B O 1
ATOM 2084 N N . GLY B 1 98 ? 4.836 -26.672 -7.219 1 96.12 98 GLY B N 1
ATOM 2085 C CA . GLY B 1 98 ? 6.113 -25.969 -7.234 1 96.12 98 GLY B CA 1
ATOM 2086 C C . GLY B 1 98 ? 6.086 -24.703 -8.062 1 96.12 98 GLY B C 1
ATOM 2087 O O . GLY B 1 98 ? 7.105 -24.016 -8.195 1 96.12 98 GLY B O 1
ATOM 2088 N N . ILE B 1 99 ? 4.965 -24.312 -8.586 1 97.44 99 ILE B N 1
ATOM 2089 C CA . ILE B 1 99 ? 4.848 -23.141 -9.43 1 97.44 99 ILE B CA 1
ATOM 2090 C C . ILE B 1 99 ? 5.152 -21.891 -8.609 1 97.44 99 ILE B C 1
ATOM 2092 O O . ILE B 1 99 ? 5.926 -21.031 -9.047 1 97.44 99 ILE B O 1
ATOM 2096 N N . GLY B 1 100 ? 4.551 -21.797 -7.398 1 98.12 100 GLY B N 1
ATOM 2097 C CA . GLY B 1 100 ? 4.836 -20.672 -6.523 1 98.12 100 GLY B CA 1
ATOM 2098 C C . GLY B 1 100 ? 6.305 -20.547 -6.184 1 98.12 100 GLY B C 1
ATOM 2099 O O . GLY B 1 100 ? 6.875 -19.453 -6.285 1 98.12 100 GLY B O 1
ATOM 2100 N N . THR B 1 101 ? 6.863 -21.641 -5.855 1 98.25 101 THR B N 1
ATOM 2101 C CA . THR B 1 101 ? 8.289 -21.672 -5.543 1 98.25 101 THR B CA 1
ATOM 2102 C C . THR B 1 101 ? 9.117 -21.234 -6.746 1 98.25 101 THR B C 1
ATOM 2104 O O . THR B 1 101 ? 10.062 -20.453 -6.598 1 98.25 101 THR B O 1
ATOM 2107 N N . GLY B 1 102 ? 8.773 -21.734 -7.895 1 98.44 102 GLY B N 1
ATOM 2108 C CA . GLY B 1 102 ? 9.469 -21.344 -9.109 1 98.44 102 GLY B CA 1
ATOM 2109 C C . GLY B 1 102 ? 9.375 -19.859 -9.398 1 98.44 102 GLY B C 1
ATOM 2110 O O . GLY B 1 102 ? 10.383 -19.234 -9.734 1 98.44 102 GLY B O 1
ATOM 2111 N N . LEU B 1 103 ? 8.195 -19.266 -9.297 1 98.81 103 LEU B N 1
ATOM 2112 C CA . LEU B 1 103 ? 7.98 -17.844 -9.539 1 98.81 103 LEU B CA 1
ATOM 2113 C C . LEU B 1 103 ? 8.789 -17 -8.555 1 98.81 103 LEU B C 1
ATOM 2115 O O . LEU B 1 103 ? 9.453 -16.047 -8.953 1 98.81 103 LEU B O 1
ATOM 2119 N N . LEU B 1 104 ? 8.773 -17.391 -7.305 1 98.81 104 LEU B N 1
ATOM 2120 C CA . LEU B 1 104 ? 9.484 -16.625 -6.281 1 98.81 104 LEU B CA 1
ATOM 2121 C C . LEU B 1 104 ? 10.992 -16.75 -6.461 1 98.81 104 LEU B C 1
ATOM 2123 O O . LEU B 1 104 ? 11.727 -15.805 -6.199 1 98.81 104 LEU B O 1
ATOM 2127 N N . SER B 1 105 ? 11.445 -17.906 -6.863 1 98.62 105 SER B N 1
ATOM 2128 C CA . SER B 1 105 ? 12.867 -18.078 -7.141 1 98.62 105 SER B CA 1
ATOM 2129 C C . SER B 1 105 ? 13.32 -17.172 -8.273 1 98.62 105 SER B C 1
ATOM 2131 O O . SER B 1 105 ? 14.359 -16.516 -8.172 1 98.62 105 SER B O 1
ATOM 2133 N N . GLU B 1 106 ? 12.578 -17.156 -9.312 1 98.62 106 GLU B N 1
ATOM 2134 C CA . GLU B 1 106 ? 12.906 -16.25 -10.414 1 98.62 106 GLU B CA 1
ATOM 2135 C C . GLU B 1 106 ? 12.828 -14.797 -9.992 1 98.62 106 GLU B C 1
ATOM 2137 O O . GLU B 1 106 ? 13.617 -13.969 -10.438 1 98.62 106 GLU B O 1
ATOM 2142 N N . LEU B 1 107 ? 11.844 -14.453 -9.18 1 98.81 107 LEU B N 1
ATOM 2143 C CA . LEU B 1 107 ? 11.711 -13.109 -8.633 1 98.81 107 LEU B CA 1
ATOM 2144 C C . LEU B 1 107 ? 12.992 -12.688 -7.918 1 98.81 107 LEU B C 1
ATOM 2146 O O . LEU B 1 107 ? 13.461 -11.555 -8.094 1 98.81 107 LEU B O 1
ATOM 2150 N N . GLU B 1 108 ? 13.531 -13.547 -7.117 1 98.38 108 GLU B N 1
ATOM 2151 C CA . GLU B 1 108 ? 14.734 -13.219 -6.355 1 98.38 108 GLU B CA 1
ATOM 2152 C C . GLU B 1 108 ? 15.922 -12.961 -7.277 1 98.38 108 GLU B C 1
ATOM 2154 O O . GLU B 1 108 ? 16.734 -12.07 -7.02 1 98.38 108 GLU B O 1
ATOM 2159 N N . ARG B 1 109 ? 16.031 -13.734 -8.289 1 97.75 109 ARG B N 1
ATOM 2160 C CA . ARG B 1 109 ? 17.078 -13.5 -9.281 1 97.75 109 ARG B CA 1
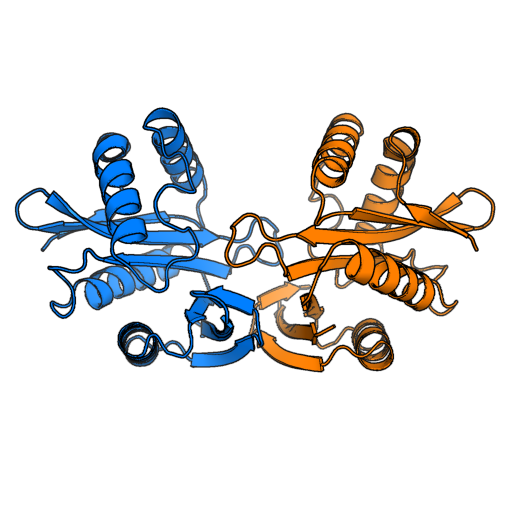ATOM 2161 C C . ARG B 1 109 ? 16.922 -12.125 -9.93 1 97.75 109 ARG B C 1
ATOM 2163 O O . ARG B 1 109 ? 17.891 -11.367 -10.031 1 97.75 109 ARG B O 1
ATOM 2170 N N . TRP B 1 110 ? 15.727 -11.867 -10.359 1 98 110 TRP B N 1
ATOM 2171 C CA . TRP B 1 110 ? 15.422 -10.562 -10.945 1 98 110 TRP B CA 1
ATOM 2172 C C . TRP B 1 110 ? 15.727 -9.438 -9.961 1 98 110 TRP B C 1
ATOM 2174 O O . TRP B 1 110 ? 16.328 -8.43 -10.336 1 98 110 TRP B O 1
ATOM 2184 N N . ALA B 1 111 ? 15.25 -9.625 -8.703 1 98.5 111 ALA B N 1
ATOM 2185 C CA . ALA B 1 111 ? 15.391 -8.602 -7.672 1 98.5 111 ALA B CA 1
ATOM 2186 C C . ALA B 1 111 ? 16.859 -8.25 -7.445 1 98.5 111 ALA B C 1
ATOM 2188 O O . ALA B 1 111 ? 17.188 -7.078 -7.266 1 98.5 111 ALA B O 1
ATOM 2189 N N . THR B 1 112 ? 17.672 -9.219 -7.445 1 96.06 112 THR B N 1
ATOM 2190 C CA . THR B 1 112 ? 19.094 -9.016 -7.254 1 96.06 112 THR B CA 1
ATOM 2191 C C . THR B 1 112 ? 19.688 -8.18 -8.391 1 96.06 112 THR B C 1
ATOM 2193 O O . THR B 1 112 ? 20.438 -7.234 -8.156 1 96.06 112 THR B O 1
ATOM 2196 N N . LYS B 1 113 ? 19.281 -8.43 -9.547 1 96.12 113 LYS B N 1
ATOM 2197 C CA . LYS B 1 113 ? 19.766 -7.719 -10.727 1 96.12 113 LYS B CA 1
ATOM 2198 C C . LYS B 1 113 ? 19.219 -6.293 -10.766 1 96.12 113 LYS B C 1
ATOM 2200 O O . LYS B 1 113 ? 19.875 -5.383 -11.273 1 96.12 113 LYS B O 1
ATOM 2205 N N . SER B 1 114 ? 18.078 -6.105 -10.211 1 96.94 114 SER B N 1
ATOM 2206 C CA . SER B 1 114 ? 17.375 -4.832 -10.297 1 96.94 114 SER B CA 1
ATOM 2207 C C . SER B 1 114 ? 17.625 -3.975 -9.062 1 96.94 114 SER B C 1
ATOM 2209 O O . SER B 1 114 ? 16.922 -2.98 -8.836 1 96.94 114 SER B O 1
ATOM 2211 N N . GLU B 1 115 ? 18.484 -4.383 -8.18 1 95.94 115 GLU B N 1
ATOM 2212 C CA . GLU B 1 115 ? 18.891 -3.648 -6.98 1 95.94 115 GLU B CA 1
ATOM 2213 C C . GLU B 1 115 ? 17.719 -3.51 -6.008 1 95.94 115 GLU B C 1
ATOM 2215 O O . GLU B 1 115 ? 17.547 -2.455 -5.395 1 95.94 115 GLU B O 1
ATOM 2220 N N . ILE B 1 116 ? 16.875 -4.418 -6.02 1 98.69 116 ILE B N 1
ATOM 2221 C CA . ILE B 1 116 ? 15.82 -4.516 -5.016 1 98.69 116 ILE B CA 1
ATOM 2222 C C . ILE B 1 116 ? 16.406 -5.055 -3.709 1 98.69 116 ILE B C 1
ATOM 2224 O O . ILE B 1 116 ? 17.094 -6.074 -3.705 1 98.69 116 ILE B O 1
ATOM 2228 N N . HIS B 1 117 ? 16.125 -4.367 -2.656 1 98.75 117 HIS B N 1
ATOM 2229 C CA . HIS B 1 117 ? 16.625 -4.746 -1.338 1 98.75 117 HIS B CA 1
ATOM 2230 C C . HIS B 1 117 ? 15.523 -5.387 -0.495 1 98.75 117 HIS B C 1
ATOM 2232 O O . HIS B 1 117 ? 15.805 -6.168 0.415 1 98.75 117 HIS B O 1
ATOM 2238 N N . ARG B 1 118 ? 14.344 -5.074 -0.789 1 98.88 118 ARG B N 1
ATOM 2239 C CA . ARG B 1 118 ? 13.211 -5.488 0.037 1 98.88 118 ARG B CA 1
ATOM 224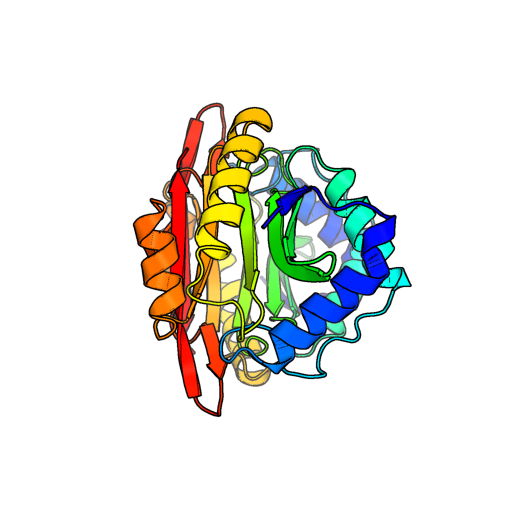0 C C . ARG B 1 118 ? 12.039 -5.941 -0.826 1 98.88 118 ARG B C 1
ATOM 2242 O O . ARG B 1 118 ? 11.609 -5.219 -1.726 1 98.88 118 ARG B O 1
ATOM 2249 N N . LEU B 1 119 ? 11.602 -7.16 -0.644 1 98.94 119 LEU B N 1
ATOM 2250 C CA . LEU B 1 119 ? 10.344 -7.68 -1.181 1 98.94 119 LEU B CA 1
ATOM 2251 C C . LEU B 1 119 ? 9.273 -7.738 -0.096 1 98.94 119 LEU B C 1
ATOM 2253 O O . LEU B 1 119 ? 9.562 -8.102 1.046 1 98.94 119 LEU B O 1
ATOM 2257 N N . GLU B 1 120 ? 8.078 -7.32 -0.429 1 98.94 120 GLU B N 1
ATOM 2258 C CA . GLU B 1 120 ? 7.043 -7.312 0.6 1 98.94 120 GLU B CA 1
ATOM 2259 C C . GLU B 1 120 ? 5.691 -7.73 0.028 1 98.94 120 GLU B C 1
ATOM 2261 O O . GLU B 1 120 ? 5.48 -7.68 -1.187 1 98.94 120 GLU B O 1
ATOM 2266 N N . LEU B 1 121 ? 4.848 -8.188 0.918 1 98.81 121 LEU B N 1
ATOM 2267 C CA . LEU B 1 121 ? 3.502 -8.609 0.547 1 98.81 121 LEU B CA 1
ATOM 2268 C C . LEU B 1 121 ? 2.59 -8.648 1.769 1 98.81 121 LEU B C 1
ATOM 2270 O O . LEU B 1 121 ? 3.059 -8.531 2.902 1 98.81 121 LEU B O 1
ATOM 2274 N N . THR B 1 122 ? 1.319 -8.695 1.532 1 98.69 122 THR B N 1
ATOM 2275 C CA . THR B 1 122 ? 0.319 -9.062 2.527 1 98.69 122 THR B CA 1
ATOM 2276 C C . THR B 1 122 ? -0.423 -10.328 2.107 1 98.69 122 THR B C 1
ATOM 2278 O O . THR B 1 122 ? -0.545 -10.617 0.915 1 98.69 122 THR B O 1
ATOM 2281 N N . THR B 1 123 ? -0.798 -11.117 3.051 1 98.56 123 THR B N 1
ATOM 2282 C CA . THR B 1 123 ? -1.58 -12.32 2.799 1 98.56 123 THR B CA 1
ATOM 2283 C C . THR B 1 123 ? -2.525 -12.609 3.961 1 98.56 123 THR B C 1
ATOM 2285 O O . THR B 1 123 ? -2.166 -12.406 5.125 1 98.56 123 THR B O 1
ATOM 2288 N N . VAL B 1 124 ? -3.686 -13.062 3.623 1 98.31 124 VAL B N 1
ATOM 2289 C CA . VAL B 1 124 ? -4.652 -13.445 4.645 1 98.31 124 VAL B CA 1
ATOM 2290 C C . VAL B 1 124 ? -4.031 -14.484 5.578 1 98.31 124 VAL B C 1
ATOM 2292 O O . VAL B 1 124 ? -3.373 -15.422 5.125 1 98.31 124 VAL B O 1
ATOM 2295 N N . ILE B 1 125 ? -4.262 -14.336 6.871 1 98.12 125 ILE B N 1
ATOM 2296 C CA . ILE B 1 125 ? -3.596 -15.172 7.859 1 98.12 125 ILE B CA 1
ATOM 2297 C C . ILE B 1 125 ? -4.043 -16.625 7.691 1 98.12 125 ILE B C 1
ATOM 2299 O O . ILE B 1 125 ? -3.279 -17.547 7.969 1 98.12 125 ILE B O 1
ATOM 2303 N N . ASN B 1 126 ? -5.266 -16.875 7.191 1 96.81 126 ASN B N 1
ATOM 2304 C CA . ASN B 1 126 ? -5.809 -18.219 7.035 1 96.81 126 ASN B CA 1
ATOM 2305 C C . ASN B 1 126 ? -5.328 -18.875 5.742 1 96.81 126 ASN B C 1
ATOM 2307 O O . ASN B 1 126 ? -5.594 -20.062 5.496 1 96.81 126 ASN B O 1
ATOM 2311 N N . ASN B 1 127 ? -4.703 -18.125 4.875 1 96 127 ASN B N 1
ATOM 2312 C CA . ASN B 1 127 ? -4.086 -18.688 3.68 1 96 127 ASN B CA 1
ATOM 2313 C C . ASN B 1 127 ? -2.834 -19.5 4.02 1 96 127 ASN B C 1
ATOM 2315 O O . ASN B 1 127 ? -1.727 -19.125 3.635 1 96 127 ASN B O 1
ATOM 2319 N N . GLU B 1 128 ? -3.008 -20.594 4.656 1 96.62 128 GLU B N 1
ATOM 2320 C CA . GLU B 1 128 ? -1.912 -21.391 5.211 1 96.62 128 GLU B CA 1
ATOM 2321 C C . GLU B 1 128 ? -0.916 -21.781 4.129 1 96.62 128 GLU B C 1
ATOM 2323 O O . GLU B 1 128 ? 0.296 -21.781 4.355 1 96.62 128 GLU B O 1
ATOM 2328 N N . ALA B 1 129 ? -1.469 -22.219 2.994 1 95.31 129 ALA B N 1
ATOM 2329 C CA . ALA B 1 129 ? -0.598 -22.625 1.897 1 95.31 129 ALA B CA 1
ATOM 2330 C C . ALA B 1 129 ? 0.305 -21.484 1.451 1 95.31 129 ALA B C 1
ATOM 2332 O O . ALA B 1 129 ? 1.505 -21.672 1.24 1 95.31 129 ALA B O 1
ATOM 2333 N N . GLY B 1 130 ? -0.283 -20.25 1.26 1 97 130 GLY B N 1
ATOM 2334 C CA . GLY B 1 130 ? 0.501 -19.078 0.896 1 97 130 GLY B CA 1
ATOM 2335 C C . GLY B 1 130 ? 1.531 -18.703 1.943 1 97 130 GLY B C 1
ATOM 2336 O O . GLY B 1 130 ? 2.695 -18.469 1.619 1 97 130 GLY B O 1
ATOM 2337 N N . VAL B 1 131 ? 1.102 -18.719 3.203 1 98.44 131 VAL B N 1
ATOM 2338 C CA . VAL B 1 131 ? 1.986 -18.375 4.312 1 98.44 131 VAL B CA 1
ATOM 2339 C C . VAL B 1 131 ? 3.164 -19.344 4.352 1 98.44 131 VAL B C 1
ATOM 2341 O O . VAL B 1 131 ? 4.316 -18.938 4.48 1 98.44 131 VAL B O 1
ATOM 2344 N N . SER B 1 132 ? 2.865 -20.609 4.25 1 98.19 132 SER B N 1
ATOM 2345 C CA . SER B 1 132 ? 3.908 -21.641 4.258 1 98.19 132 SER B CA 1
ATOM 2346 C C . SER B 1 132 ? 4.887 -21.438 3.104 1 98.19 132 SER B C 1
ATOM 2348 O O . SER B 1 132 ? 6.098 -21.562 3.283 1 98.19 132 SER B O 1
ATOM 2350 N N . LEU B 1 133 ? 4.387 -21.172 1.934 1 98.38 133 LEU B N 1
ATOM 2351 C CA . LEU B 1 133 ? 5.219 -20.922 0.761 1 98.38 133 LEU B CA 1
ATOM 2352 C C . LEU B 1 133 ? 6.16 -19.75 1.002 1 98.38 133 LEU B C 1
ATOM 2354 O O . LEU B 1 133 ? 7.363 -19.844 0.752 1 98.38 133 LEU B O 1
ATOM 2358 N N . TYR B 1 134 ? 5.605 -18.609 1.433 1 98.75 134 TYR B N 1
ATOM 2359 C CA . TYR B 1 134 ? 6.398 -17.406 1.635 1 98.75 134 TYR B CA 1
ATOM 2360 C C . TYR B 1 134 ? 7.457 -17.625 2.711 1 98.75 134 TYR B C 1
ATOM 2362 O O . TYR B 1 134 ? 8.609 -17.219 2.553 1 98.75 134 TYR B O 1
ATOM 2370 N N . LYS B 1 135 ? 7.047 -18.25 3.809 1 98.81 135 LYS B N 1
ATOM 2371 C CA . LYS B 1 135 ? 8.023 -18.578 4.848 1 98.81 135 LYS B CA 1
ATOM 2372 C C . LYS B 1 135 ? 9.141 -19.453 4.293 1 98.81 135 LYS B C 1
ATOM 2374 O O . LYS B 1 135 ? 10.32 -19.203 4.551 1 98.81 135 LYS B O 1
ATOM 2379 N N . LYS B 1 136 ? 8.758 -20.5 3.59 1 98.38 136 LYS B N 1
ATOM 2380 C CA . LYS B 1 136 ? 9.727 -21.391 2.975 1 98.38 136 LYS B CA 1
ATOM 2381 C C . LYS B 1 136 ? 10.711 -20.625 2.1 1 98.38 136 LYS B C 1
ATOM 2383 O O . LYS B 1 136 ? 11.891 -20.969 2.029 1 98.38 136 LYS B O 1
ATOM 2388 N N . MET B 1 137 ? 10.234 -19.625 1.441 1 98.62 137 MET B N 1
ATOM 2389 C CA . MET B 1 137 ? 11.039 -18.859 0.5 1 98.62 137 MET B CA 1
ATOM 2390 C C . MET B 1 137 ? 11.781 -17.734 1.213 1 98.62 137 MET B C 1
ATOM 2392 O O . MET B 1 137 ? 12.391 -16.875 0.567 1 98.62 137 MET B O 1
ATOM 2396 N N . GLY B 1 138 ? 11.727 -17.625 2.529 1 98.75 138 GLY B N 1
ATOM 2397 C CA . GLY B 1 138 ? 12.586 -16.75 3.299 1 98.75 138 GLY B CA 1
ATOM 2398 C C . GLY B 1 138 ? 11.891 -15.469 3.738 1 98.75 138 GLY B C 1
ATOM 2399 O O . GLY B 1 138 ? 12.523 -14.57 4.289 1 98.75 138 GLY B O 1
ATOM 2400 N N . PHE B 1 139 ? 10.602 -15.352 3.467 1 98.88 139 PHE B N 1
ATOM 2401 C CA . PHE B 1 139 ? 9.852 -14.203 3.982 1 98.88 139 PHE B CA 1
ATOM 2402 C C . PHE B 1 139 ? 9.586 -14.359 5.477 1 98.88 139 PHE B C 1
ATOM 2404 O O . PHE B 1 139 ? 9.383 -15.477 5.965 1 98.88 139 PHE B O 1
ATOM 2411 N N . GLU B 1 140 ? 9.555 -13.227 6.145 1 98.88 140 GLU B N 1
ATOM 2412 C CA . GLU B 1 140 ? 9.25 -13.172 7.57 1 98.88 140 GLU B CA 1
ATOM 2413 C C . GLU B 1 140 ? 8.016 -12.312 7.84 1 98.88 140 GLU B C 1
ATOM 2415 O O . GLU B 1 140 ? 7.77 -11.336 7.137 1 98.88 140 GLU B O 1
ATOM 2420 N N . ILE B 1 141 ? 7.254 -12.672 8.852 1 98.81 141 ILE B N 1
ATOM 2421 C CA . ILE B 1 141 ? 6.121 -11.867 9.281 1 98.81 141 ILE B CA 1
ATOM 2422 C C . ILE B 1 141 ? 6.621 -10.617 10.016 1 98.81 141 ILE B C 1
ATOM 2424 O O . ILE B 1 141 ? 7.383 -10.719 10.977 1 98.81 141 ILE B O 1
ATOM 2428 N N . GLU B 1 142 ? 6.234 -9.523 9.508 1 98.88 142 GLU B N 1
ATOM 2429 C CA . GLU B 1 142 ? 6.645 -8.266 10.125 1 98.88 142 GLU B CA 1
ATOM 2430 C C . GLU B 1 142 ? 5.562 -7.738 11.062 1 98.88 142 GLU B C 1
ATOM 2432 O O . GLU B 1 142 ? 5.828 -6.863 11.891 1 98.88 142 GLU B O 1
ATOM 2437 N N . GLY B 1 143 ? 4.379 -8.203 10.906 1 98.81 143 GLY B N 1
ATOM 2438 C CA . GLY B 1 143 ? 3.252 -7.781 11.719 1 98.81 143 GLY B CA 1
ATOM 2439 C C . GLY B 1 143 ? 1.922 -8.312 11.219 1 98.81 143 GLY B C 1
ATOM 2440 O O . GLY B 1 143 ? 1.88 -9.109 10.281 1 98.81 143 GLY B O 1
ATOM 2441 N N . THR B 1 144 ? 0.867 -7.934 11.93 1 98.88 144 THR B N 1
ATOM 2442 C CA . THR B 1 144 ? -0.488 -8.352 11.594 1 98.88 144 THR B CA 1
ATOM 2443 C C . THR B 1 144 ? -1.38 -7.145 11.328 1 98.88 144 THR B C 1
ATOM 2445 O O . THR B 1 144 ? -1.474 -6.242 12.164 1 98.88 144 THR B O 1
ATOM 2448 N N . LYS B 1 145 ? -1.911 -7.109 10.164 1 98.81 145 LYS B N 1
ATOM 2449 C CA . LYS B 1 145 ? -2.908 -6.129 9.75 1 98.81 145 LYS B CA 1
ATOM 2450 C C . LYS B 1 145 ? -4.309 -6.543 10.195 1 98.81 145 LYS B C 1
ATOM 2452 O O . LYS B 1 145 ? -5 -7.277 9.492 1 98.81 145 LYS B O 1
ATOM 2457 N N . ARG B 1 146 ? -4.758 -5.945 11.297 1 98.81 146 ARG B N 1
ATOM 2458 C CA . ARG B 1 146 ? -6.023 -6.371 11.883 1 98.81 146 ARG B CA 1
ATOM 2459 C C . ARG B 1 146 ? -7.207 -5.867 11.062 1 98.81 146 ARG B C 1
ATOM 2461 O O . ARG B 1 146 ? -7.207 -4.727 10.594 1 98.81 146 ARG B O 1
ATOM 2468 N N . ASP B 1 147 ? -8.18 -6.738 10.812 1 98.88 147 ASP B N 1
ATOM 2469 C CA . ASP B 1 147 ? -9.43 -6.387 10.156 1 98.88 147 ASP B CA 1
ATOM 2470 C C . ASP B 1 147 ? -9.172 -5.715 8.805 1 98.88 147 ASP B C 1
ATOM 2472 O O . ASP B 1 147 ? -9.891 -4.793 8.414 1 98.88 147 ASP B O 1
ATOM 2476 N N . SER B 1 148 ? -8.141 -6.137 8.117 1 98.75 148 SER B N 1
ATOM 2477 C CA . SER B 1 148 ? -7.711 -5.426 6.914 1 98.75 148 SER B CA 1
ATOM 2478 C C . SER B 1 148 ? -8.594 -5.77 5.719 1 98.75 148 SER B C 1
ATOM 2480 O O . SER B 1 148 ? -8.719 -4.977 4.785 1 98.75 148 SER B O 1
ATOM 2482 N N . LEU B 1 149 ? -9.203 -6.926 5.773 1 98.62 149 LEU B N 1
ATOM 2483 C CA . LEU B 1 149 ? -10.109 -7.32 4.699 1 98.62 149 LEU B CA 1
ATOM 2484 C C . LEU B 1 149 ? -11.469 -7.738 5.262 1 98.62 149 LEU B C 1
ATOM 2486 O O . LEU B 1 149 ? -11.57 -8.133 6.426 1 98.62 149 LEU B O 1
ATOM 2490 N N . PHE B 1 150 ? -12.516 -7.582 4.441 1 98.19 150 PHE B N 1
ATOM 2491 C CA . PHE B 1 150 ? -13.852 -8.102 4.715 1 98.19 150 PHE B CA 1
ATOM 2492 C C . PHE B 1 150 ? -14.219 -9.195 3.725 1 98.19 150 PHE B C 1
ATOM 2494 O O . PHE B 1 150 ? -14.484 -8.922 2.553 1 98.19 150 PHE B O 1
ATOM 2501 N N . ILE B 1 151 ? -14.18 -10.43 4.156 1 96.25 151 ILE B N 1
ATOM 2502 C CA . ILE B 1 151 ? -14.406 -11.602 3.314 1 96.25 151 ILE B CA 1
ATOM 2503 C C . ILE B 1 151 ? -15.539 -12.445 3.895 1 96.25 151 ILE B C 1
ATOM 2505 O O . ILE B 1 151 ? -15.508 -12.812 5.07 1 96.25 151 ILE B O 1
ATOM 2509 N N . ASP B 1 152 ? -16.5 -12.758 3.062 1 94.12 152 ASP B N 1
ATOM 2510 C CA . ASP B 1 152 ? -17.625 -13.609 3.432 1 94.12 152 ASP B CA 1
ATOM 2511 C C . ASP B 1 152 ? -18.297 -13.117 4.711 1 94.12 152 ASP B C 1
ATOM 2513 O O . ASP B 1 152 ? -18.547 -13.898 5.633 1 94.12 152 ASP B O 1
ATOM 2517 N N . GLY B 1 153 ? -18.375 -11.844 4.863 1 95.94 153 GLY B N 1
ATOM 2518 C CA . GLY B 1 153 ? -19.172 -11.242 5.926 1 95.94 153 GLY B CA 1
ATOM 2519 C C . GLY B 1 153 ? -18.391 -11.062 7.219 1 95.94 153 GLY B C 1
ATOM 2520 O O . GLY B 1 153 ? -18.984 -10.734 8.258 1 95.94 153 GLY B O 1
ATOM 2521 N N . ALA B 1 154 ? -17.125 -11.258 7.172 1 97.62 154 ALA B N 1
ATOM 2522 C CA . ALA B 1 154 ? -16.312 -11.109 8.383 1 97.62 154 ALA B CA 1
ATOM 2523 C C . ALA B 1 154 ? -15.008 -10.383 8.086 1 97.62 154 ALA B C 1
ATOM 2525 O O . ALA B 1 154 ? -14.438 -10.539 7 1 97.62 154 ALA B O 1
ATOM 2526 N N . TYR B 1 155 ? -14.625 -9.602 9.078 1 98.44 155 TYR B N 1
ATOM 2527 C CA . TYR B 1 155 ? -13.289 -9.031 9 1 98.44 155 TYR B CA 1
ATOM 2528 C C . TYR B 1 155 ? -12.227 -10.102 9.219 1 98.44 155 TYR B C 1
ATOM 2530 O O . TYR B 1 155 ? -12.359 -10.953 10.094 1 98.44 155 TYR B O 1
ATOM 2538 N N . VAL B 1 156 ? -11.195 -10.031 8.398 1 98.31 156 VAL B N 1
ATOM 2539 C CA . VAL B 1 156 ? -10.094 -10.984 8.531 1 98.31 156 VAL B CA 1
ATOM 2540 C C . VAL B 1 156 ? -8.766 -10.242 8.539 1 98.31 156 VAL B C 1
ATOM 2542 O O . VAL B 1 156 ? -8.641 -9.156 7.965 1 98.31 156 VAL B O 1
ATOM 2545 N N . ASP B 1 157 ? -7.809 -10.859 9.203 1 98.81 157 ASP B N 1
ATOM 2546 C CA . ASP B 1 157 ? -6.48 -10.266 9.336 1 98.81 157 ASP B CA 1
ATOM 2547 C C . ASP B 1 157 ? -5.574 -10.695 8.18 1 98.81 157 ASP B C 1
ATOM 2549 O O . ASP B 1 157 ? -5.781 -11.75 7.578 1 98.81 157 ASP B O 1
ATOM 2553 N N . GLU B 1 158 ? -4.613 -9.875 7.887 1 98.88 158 GLU B N 1
ATOM 2554 C CA . GLU B 1 158 ? -3.514 -10.227 6.992 1 98.88 158 GLU B CA 1
ATOM 2555 C C . GLU B 1 158 ? -2.172 -10.156 7.715 1 98.88 158 GLU B C 1
ATOM 2557 O O . GLU B 1 158 ? -1.992 -9.352 8.625 1 98.88 158 GLU B O 1
ATOM 2562 N N . TYR B 1 159 ? -1.278 -10.992 7.324 1 98.88 159 TYR B N 1
ATOM 2563 C CA . TYR B 1 159 ? 0.118 -10.781 7.691 1 98.88 159 TYR B CA 1
ATOM 2564 C C . TYR B 1 159 ? 0.773 -9.758 6.77 1 98.88 159 TYR B C 1
ATOM 2566 O O . TYR B 1 159 ? 0.542 -9.766 5.559 1 98.88 159 TYR B O 1
ATOM 2574 N N . TYR B 1 160 ? 1.534 -8.859 7.332 1 98.81 160 TYR B N 1
ATOM 2575 C CA . TYR B 1 160 ? 2.6 -8.203 6.59 1 98.81 160 TYR B CA 1
ATOM 2576 C C . TYR B 1 160 ? 3.844 -9.078 6.52 1 98.81 160 TYR B C 1
ATOM 2578 O O . TYR B 1 160 ? 4.363 -9.516 7.551 1 98.81 160 TYR B O 1
ATOM 2586 N N . MET B 1 161 ? 4.332 -9.344 5.336 1 98.94 161 MET B N 1
ATOM 2587 C CA . MET B 1 161 ? 5.555 -10.133 5.223 1 98.94 161 MET B CA 1
ATOM 2588 C C . MET B 1 161 ? 6.57 -9.43 4.328 1 98.94 161 MET B C 1
ATOM 2590 O O . MET B 1 161 ? 6.195 -8.68 3.422 1 98.94 161 MET B O 1
ATOM 2594 N N . SER B 1 162 ? 7.805 -9.688 4.637 1 98.94 162 SER B N 1
ATOM 2595 C CA . SER B 1 162 ? 8.859 -9.156 3.775 1 98.94 162 SER B CA 1
ATOM 2596 C C . SER B 1 162 ? 10.086 -10.07 3.775 1 98.94 162 SER B C 1
ATOM 2598 O O . SER B 1 162 ? 10.195 -10.961 4.613 1 98.94 162 SER B O 1
ATOM 2600 N N . LYS B 1 163 ? 10.852 -9.938 2.861 1 98.81 163 LYS B N 1
ATOM 2601 C CA . LYS B 1 163 ? 12.172 -10.555 2.736 1 98.81 163 LYS B CA 1
ATOM 2602 C C . LYS B 1 163 ? 13.227 -9.523 2.34 1 98.81 163 LYS B C 1
ATOM 2604 O O . LYS B 1 163 ? 13.078 -8.836 1.33 1 98.81 163 LYS B O 1
ATOM 2609 N N . LEU B 1 164 ? 14.188 -9.344 3.182 1 98.62 164 LEU B N 1
ATOM 2610 C CA . LEU B 1 164 ? 15.328 -8.492 2.859 1 98.62 164 LEU B CA 1
ATOM 2611 C C . LEU B 1 164 ? 16.391 -9.273 2.1 1 98.62 164 LEU B C 1
ATOM 2613 O O . LEU B 1 164 ? 16.75 -10.391 2.496 1 98.62 164 LEU B O 1
ATOM 2617 N N . LEU B 1 165 ? 16.766 -8.734 1.031 1 97.69 165 LEU B N 1
ATOM 2618 C CA . LEU B 1 165 ? 17.719 -9.398 0.161 1 97.69 165 LEU B CA 1
ATOM 2619 C C . LEU B 1 165 ? 19.141 -8.875 0.408 1 97.69 165 LEU B C 1
ATOM 2621 O O . LEU B 1 165 ? 19.312 -7.723 0.806 1 97.69 165 LEU B O 1
#

InterPro domains:
  IPR000182 GNAT domain [PF00583] (39-139)
  IPR000182 GNAT domain [PS51186] (1-165)
  IPR016181 Acyl-CoA N-acyltransferase [SSF55729] (1-165)
  IPR017255 Acetyltransferase, GNAT, predicted [PIRSF037663] (1-146)

Sequence (330 aa):
MNIREVHLSDAKDLSTLIQLVDESSEYMLWEPGERKISQDHQEKMIESFLEKANSTILVAEVDDELVGYLLAMGGNARRNKHSAYIVLGVLQGYRGHGIGTGLLSELERWATKSEIHRLELTTVINNEAGVSLYKKMGFEIEGTKRDSLFIDGAYVDEYYMSKLLMNIREVHLSDAKDLSTLIQLVDESSEYMLWEPGERKISQDHQEKMIESFLEKANSTILVAEVDDELVGYLLAMGGNARRNKHSAYIVLGVLQGYRGHGIGTGLLSELERWATKSEIHRLELTTVINNEAGVSLYKKMGFEIEGTKRDSLFIDGAYVDEYYMSKLL

Nearest PDB structures (foldseek):
  2i79-assembly3_D  TM=9.673E-01  e=6.479E-17  Streptococcus pneumoniae TIGR4
  2i79-assembly1_E  TM=9.712E-01  e=1.645E-16  Streptococcus pneumoniae TIGR4
  2ge3-assembly1_B  TM=9.388E-01  e=1.278E-15  Agrobacterium tumefaciens
  4j3g-assembly2_C  TM=9.005E-01  e=1.124E-14  Brucella abortus 2308
  1vhs-assembly1_A  TM=8.742E-01  e=1.951E-12  Bacillus subtilis